Protein 7LDK (pdb70)

Structure (mmCIF, N/CA/C/O backbone):
data_7LDK
#
_entry.id   7LDK
#
_cell.length_a   157.646
_cell.length_b   157.646
_cell.length_c   47.291
_cell.angle_alpha   90.00
_cell.angle_beta   90.00
_cell.angle_gamma   120.00
#
_symmetry.space_group_name_H-M   'P 62'
#
loop_
_entity.id
_entity.type
_entity.pdbx_description
1 polymer 'Non-structural protein 2'
2 non-polymer 'D(-)-TARTARIC ACID'
3 non-polymer 'CHLORIDE ION'
4 water water
#
loop_
_atom_site.group_PDB
_atom_site.id
_atom_site.type_symbol
_atom_site.label_atom_id
_atom_site.label_alt_id
_atom_site.label_comp_id
_atom_site.label_asym_id
_atom_site.label_entity_id
_atom_site.label_seq_id
_atom_site.pdbx_PDB_ins_code
_atom_site.Cartn_x
_atom_site.Cartn_y
_atom_site.Cartn_z
_atom_site.occupancy
_atom_site.B_iso_or_equiv
_atom_site.auth_seq_id
_atom_site.auth_comp_id
_atom_site.auth_asym_id
_atom_site.auth_atom_id
_atom_site.pdbx_PDB_model_num
ATOM 1 N N . ARG A 1 20 ? 60.531 65.534 40.759 1.00 150.32 19 ARG B N 1
ATOM 2 C CA . ARG A 1 20 ? 61.156 64.258 40.273 1.00 147.05 19 ARG B CA 1
ATOM 3 C C . ARG A 1 20 ? 60.961 64.121 38.750 1.00 140.83 19 ARG B C 1
ATOM 4 O O . ARG A 1 20 ? 61.042 63.005 38.235 1.00 137.04 19 ARG B O 1
ATOM 12 N N . PRO A 1 21 ? 60.823 65.222 37.944 1.00 139.61 20 PRO B N 1
ATOM 13 C CA . PRO A 1 21 ? 60.217 65.141 36.607 1.00 132.60 20 PRO B CA 1
ATOM 14 C C . PRO A 1 21 ? 61.064 64.354 35.595 1.00 125.85 20 PRO B C 1
ATOM 15 O O . PRO A 1 21 ? 62.229 64.117 35.870 1.00 125.48 20 PRO B O 1
ATOM 19 N N . LEU A 1 22 ? 60.436 63.960 34.480 1.00 121.19 21 LEU B N 1
ATOM 20 C CA . LEU A 1 22 ? 61.048 63.245 33.319 1.00 114.00 21 LEU B CA 1
ATOM 21 C C . LEU A 1 22 ? 61.094 64.218 32.123 1.00 107.94 21 LEU B C 1
ATOM 22 O O . LEU A 1 22 ? 60.015 64.535 31.579 1.00 107.16 21 LEU B O 1
ATOM 27 N N . SER A 1 23 ? 62.284 64.701 31.737 1.00 103.51 22 SER B N 1
ATOM 28 C CA . SER A 1 23 ? 62.487 65.602 30.569 1.00 97.04 22 SER B CA 1
ATOM 29 C C . SER A 1 23 ? 62.528 64.777 29.270 1.00 89.81 22 SER B C 1
ATOM 30 O O . SER A 1 23 ? 62.811 63.541 29.286 1.00 86.83 22 SER B O 1
ATOM 33 N N . LEU A 1 24 ? 62.285 65.485 28.167 1.00 86.29 23 LEU B N 1
ATOM 34 C CA . LEU A 1 24 ? 62.189 64.981 26.768 1.00 80.93 23 LEU B CA 1
ATOM 35 C C . LEU A 1 24 ? 63.354 64.044 26.444 1.00 78.19 23 LEU B C 1
ATOM 36 O O . LEU A 1 24 ? 63.070 62.949 25.930 1.00 75.65 23 LEU B O 1
ATOM 41 N N . GLU A 1 25 ? 64.598 64.470 26.708 1.00 79.15 24 GLU B N 1
ATOM 42 C CA . GLU A 1 25 ? 65.824 63.747 26.275 1.00 77.26 24 GLU B CA 1
ATOM 43 C C . GLU A 1 25 ? 65.680 62.240 26.558 1.00 76.11 24 GLU B C 1
ATOM 44 O O . GLU A 1 25 ? 66.051 61.462 25.656 1.00 72.49 24 GLU B O 1
ATOM 50 N N . THR A 1 26 ? 65.173 61.838 27.731 1.00 78.12 25 THR B N 1
ATOM 51 C CA . THR A 1 26 ? 64.993 60.404 28.118 1.00 78.20 25 THR B CA 1
ATOM 52 C C . THR A 1 26 ? 63.931 59.749 27.225 1.00 74.34 25 THR B C 1
ATOM 53 O O . THR A 1 26 ? 64.223 58.709 26.616 1.00 70.98 25 THR B O 1
ATOM 57 N N . THR A 1 27 ? 62.738 60.353 27.167 1.00 74.59 26 THR B N 1
ATOM 58 C CA . THR A 1 27 ? 61.574 59.908 26.354 1.00 71.74 26 THR B CA 1
ATOM 59 C C . THR A 1 27 ? 61.991 59.684 24.902 1.00 65.04 26 THR B C 1
ATOM 60 O O . THR A 1 27 ? 61.622 58.633 24.340 1.00 63.77 26 THR B O 1
ATOM 64 N N . ILE A 1 28 ? 62.714 60.651 24.323 1.00 61.15 27 ILE B N 1
ATOM 65 C CA . ILE A 1 28 ? 63.104 60.647 22.882 1.00 56.08 27 ILE B CA 1
ATOM 66 C C . ILE A 1 28 ? 64.159 59.564 22.645 1.00 54.12 27 ILE B C 1
ATOM 67 O O . ILE A 1 28 ? 64.020 58.858 21.640 1.00 52.80 27 ILE B O 1
ATOM 72 N N . THR A 1 29 ? 65.186 59.464 23.497 1.00 54.32 28 THR B N 1
ATOM 73 C CA . THR A 1 29 ? 66.260 58.438 23.412 1.00 52.51 28 THR B CA 1
ATOM 74 C C . THR A 1 29 ? 65.629 57.049 23.487 1.00 51.98 28 THR B C 1
ATOM 75 O O . THR A 1 29 ? 66.062 56.161 22.734 1.00 49.46 28 THR B O 1
ATOM 79 N N . SER A 1 30 ? 64.650 56.889 24.371 1.00 54.58 29 SER B N 1
ATOM 80 C CA . SER A 1 30 ? 63.877 55.639 24.550 1.00 56.05 29 SER B CA 1
ATOM 81 C C . SER A 1 30 ? 63.147 55.278 23.252 1.00 53.11 29 SER B C 1
ATOM 82 O O . SER A 1 30 ? 63.171 54.096 22.864 1.00 51.85 29 SER B O 1
ATOM 85 N N . LEU A 1 31 ? 62.512 56.263 22.611 1.00 52.16 30 LEU B N 1
ATOM 86 C CA . LEU A 1 31 ? 61.832 56.084 21.300 1.00 50.32 30 LEU B CA 1
ATOM 87 C C . LEU A 1 31 ? 62.858 55.692 20.236 1.00 46.96 30 LEU B C 1
ATOM 88 O O . LEU A 1 31 ? 62.558 54.831 19.416 1.00 45.66 30 LEU B O 1
ATOM 93 N N . THR A 1 32 ? 64.017 56.350 20.224 1.00 46.24 31 THR B N 1
ATOM 94 C CA . THR A 1 32 ? 65.112 56.088 19.257 1.00 43.88 31 THR B CA 1
ATOM 95 C C . THR A 1 32 ? 65.521 54.613 19.356 1.00 44.87 31 THR B C 1
ATOM 96 O O . THR A 1 32 ? 65.719 53.982 18.326 1.00 42.42 31 THR B O 1
ATOM 100 N N . ARG A 1 33 ? 65.581 54.053 20.554 1.00 48.34 32 ARG B N 1
ATOM 101 C CA . ARG A 1 33 ? 65.990 52.641 20.738 1.00 50.05 32 ARG B CA 1
ATOM 102 C C . ARG A 1 33 ? 64.907 51.710 20.175 1.00 49.68 32 ARG B C 1
ATOM 103 O O . ARG A 1 33 ? 65.271 50.660 19.633 1.00 49.24 32 ARG B O 1
ATOM 111 N N . ASP A 1 34 ? 63.634 52.094 20.283 1.00 50.81 33 ASP B N 1
ATOM 112 C CA . ASP A 1 34 ? 62.466 51.357 19.725 1.00 52.64 33 ASP B CA 1
ATOM 113 C C . ASP A 1 34 ? 62.438 51.438 18.197 1.00 49.06 33 ASP B C 1
ATOM 114 O O . ASP A 1 34 ? 62.131 50.431 17.557 1.00 49.44 33 ASP B O 1
ATOM 119 N N . ILE A 1 35 ? 62.724 52.607 17.637 1.00 46.02 34 ILE B N 1
ATOM 120 C CA . ILE A 1 35 ? 62.647 52.857 16.171 1.00 43.90 34 ILE B CA 1
ATOM 121 C C . ILE A 1 35 ? 63.858 52.248 15.461 1.00 41.18 34 ILE B C 1
ATOM 122 O O . ILE A 1 35 ? 63.660 51.575 14.454 1.00 41.28 34 ILE B O 1
ATOM 127 N N . ILE A 1 36 ? 65.073 52.510 15.937 1.00 39.39 35 ILE B N 1
ATOM 128 C CA . ILE A 1 36 ? 66.302 52.101 15.207 1.00 37.11 35 ILE B CA 1
ATOM 129 C C . ILE A 1 36 ? 66.677 50.689 15.642 1.00 38.46 35 ILE B C 1
ATOM 130 O O . ILE A 1 36 ? 67.524 50.508 16.522 1.00 39.69 35 ILE B O 1
ATOM 135 N N . THR A 1 37 ? 66.056 49.725 14.979 1.00 39.49 36 THR B N 1
ATOM 136 C CA . THR A 1 37 ? 66.271 48.282 15.182 1.00 41.68 36 THR B CA 1
ATOM 137 C C . THR A 1 37 ? 67.247 47.796 14.115 1.00 40.34 36 THR B C 1
ATOM 138 O O . THR A 1 37 ? 67.575 48.560 13.208 1.00 37.11 36 THR B O 1
ATOM 142 N N . HIS A 1 38 ? 67.702 46.555 14.233 1.00 43.59 37 HIS B N 1
ATOM 143 C CA . HIS A 1 38 ? 68.395 45.830 13.151 1.00 44.22 37 HIS B CA 1
ATOM 144 C C . HIS A 1 38 ? 67.631 46.049 11.852 1.00 43.98 37 HIS B C 1
ATOM 145 O O . HIS A 1 38 ? 68.322 46.360 10.879 1.00 44.03 37 HIS B O 1
ATOM 152 N N . ARG A 1 39 ? 66.298 45.900 11.827 1.00 44.82 38 ARG B N 1
ATOM 153 C CA . ARG A 1 39 ? 65.518 45.927 10.562 1.00 44.65 38 ARG B CA 1
ATOM 154 C C . ARG A 1 39 ? 65.600 47.306 9.929 1.00 40.19 38 ARG B C 1
ATOM 155 O O . ARG A 1 39 ? 65.607 47.374 8.685 1.00 40.42 38 ARG B O 1
ATOM 163 N N . PHE A 1 40 ? 65.674 48.352 10.745 1.00 36.85 39 PHE B N 1
ATOM 164 C CA . PHE A 1 40 ? 65.871 49.745 10.270 1.00 33.59 39 PHE B CA 1
ATOM 165 C C . PHE A 1 40 ? 67.233 49.858 9.558 1.00 32.07 39 PHE B C 1
ATOM 166 O O . PHE A 1 40 ? 67.295 50.323 8.402 1.00 31.37 39 PHE B O 1
ATOM 174 N N . ILE A 1 41 ? 68.309 49.411 10.213 1.00 31.91 40 ILE B N 1
ATOM 175 C CA . ILE A 1 41 ? 69.693 49.453 9.654 1.00 30.76 40 ILE B CA 1
ATOM 176 C C . ILE A 1 41 ? 69.755 48.609 8.374 1.00 32.25 40 ILE B C 1
ATOM 177 O O . ILE A 1 41 ? 70.448 49.006 7.425 1.00 31.85 40 ILE B O 1
ATOM 182 N N . TYR A 1 42 ? 69.055 47.476 8.342 1.00 35.22 41 TYR B N 1
ATOM 183 C CA . TYR A 1 42 ? 68.984 46.568 7.172 1.00 38.04 41 TYR B CA 1
ATOM 184 C C . TYR A 1 42 ? 68.506 47.342 5.947 1.00 37.79 41 TYR B C 1
ATOM 185 O O . TYR A 1 42 ? 69.143 47.208 4.876 1.00 37.89 41 TYR B O 1
ATOM 194 N N . LEU A 1 43 ? 67.464 48.153 6.118 1.00 37.06 42 LEU B N 1
ATOM 195 C CA . LEU A 1 43 ? 66.873 48.934 5.008 1.00 37.83 42 LEU B CA 1
ATOM 196 C C . LEU A 1 43 ? 67.882 49.977 4.550 1.00 34.99 42 LEU B C 1
ATOM 197 O O . LEU A 1 43 ? 68.051 50.129 3.306 1.00 35.67 42 LEU B O 1
ATOM 202 N N . ILE A 1 44 ? 68.533 50.655 5.500 1.00 31.86 43 ILE B N 1
ATOM 203 C CA . ILE A 1 44 ? 69.479 51.756 5.183 1.00 29.91 43 ILE B CA 1
ATOM 204 C C . ILE A 1 44 ? 70.625 51.156 4.383 1.00 29.53 43 ILE B C 1
ATOM 205 O O . ILE A 1 44 ? 71.013 51.742 3.361 1.00 29.87 43 ILE B O 1
ATOM 210 N N . ASN A 1 45 ? 71.170 50.048 4.870 1.00 28.91 44 ASN B N 1
ATOM 211 C CA . ASN A 1 45 ? 72.357 49.417 4.250 1.00 29.10 44 ASN B CA 1
ATOM 212 C C . ASN A 1 45 ? 72.013 49.011 2.825 1.00 31.27 44 ASN B C 1
ATOM 213 O O . ASN A 1 45 ? 72.862 49.235 1.941 1.00 31.81 44 ASN B O 1
ATOM 218 N N . HIS A 1 46 ? 70.806 48.482 2.616 1.00 32.90 45 HIS B N 1
ATOM 219 C CA . HIS A 1 46 ? 70.312 48.117 1.268 1.00 35.90 45 HIS B CA 1
ATOM 220 C C . HIS A 1 46 ? 70.328 49.345 0.344 1.00 36.52 45 HIS B C 1
ATOM 221 O O . HIS A 1 46 ? 71.041 49.261 -0.676 1.00 37.46 45 HIS B O 1
ATOM 228 N N . GLU A 1 47 ? 69.632 50.441 0.710 1.00 36.34 46 GLU B N 1
ATOM 229 C CA . GLU A 1 47 ? 69.566 51.674 -0.120 1.00 38.27 46 GLU B CA 1
ATOM 230 C C . GLU A 1 47 ? 70.978 52.176 -0.410 1.00 36.48 46 GLU B C 1
ATOM 231 O O . GLU A 1 47 ? 71.206 52.667 -1.502 1.00 37.05 46 GLU B O 1
ATOM 237 N N . CYS A 1 48 ? 71.904 52.045 0.534 1.00 34.85 47 CYS B N 1
ATOM 238 C CA . CYS A 1 48 ? 73.305 52.519 0.388 1.00 34.54 47 CYS B CA 1
ATOM 239 C C . CYS A 1 48 ? 73.998 51.784 -0.752 1.00 35.85 47 CYS B C 1
ATOM 240 O O . CYS A 1 48 ? 74.697 52.442 -1.514 1.00 36.02 47 CYS B O 1
ATOM 243 N N . ILE A 1 49 ? 73.833 50.464 -0.847 1.00 36.85 48 ILE B N 1
ATOM 244 C CA . ILE A 1 49 ? 74.503 49.671 -1.920 1.00 39.52 48 ILE B CA 1
ATOM 245 C C . ILE A 1 49 ? 73.719 49.858 -3.211 1.00 43.24 48 ILE B C 1
ATOM 246 O O . ILE A 1 49 ? 74.329 50.156 -4.242 1.00 45.02 48 ILE B O 1
ATOM 251 N N . VAL A 1 50 ? 72.413 49.625 -3.144 1.00 44.75 49 VAL B N 1
ATOM 252 C CA . VAL A 1 50 ? 71.516 49.627 -4.326 1.00 49.53 49 VAL B CA 1
ATOM 253 C C . VAL A 1 50 ? 71.669 50.945 -5.082 1.00 51.68 49 VAL B C 1
ATOM 254 O O . VAL A 1 50 ? 71.705 50.891 -6.282 1.00 56.17 49 VAL B O 1
ATOM 258 N N . ARG A 1 51 ? 71.783 52.080 -4.397 1.00 51.29 50 ARG B N 1
ATOM 259 C CA . ARG A 1 51 ? 71.829 53.427 -5.023 1.00 54.19 50 ARG B CA 1
ATOM 260 C C . ARG A 1 51 ? 73.212 54.074 -4.846 1.00 50.05 50 ARG B C 1
ATOM 261 O O . ARG A 1 51 ? 73.357 55.223 -5.220 1.00 50.25 50 ARG B O 1
ATOM 269 N N . LYS A 1 52 ? 74.187 53.357 -4.293 1.00 46.36 51 LYS B N 1
ATOM 270 C CA . LYS A 1 52 ? 75.610 53.776 -4.155 1.00 44.36 51 LYS B CA 1
ATOM 271 C C . LYS A 1 52 ? 75.702 55.192 -3.591 1.00 41.33 51 LYS B C 1
ATOM 272 O O . LYS A 1 52 ? 76.319 56.040 -4.187 1.00 42.91 51 LYS B O 1
ATOM 278 N N . LEU A 1 53 ? 75.128 55.411 -2.430 1.00 37.37 52 LEU B N 1
ATOM 279 C CA . LEU A 1 53 ? 74.979 56.745 -1.834 1.00 36.14 52 LEU B CA 1
ATOM 280 C C . LEU A 1 53 ? 76.309 57.199 -1.247 1.00 36.26 52 LEU B C 1
ATOM 281 O O . LEU A 1 53 ? 77.042 56.370 -0.748 1.00 35.06 52 LEU B O 1
ATOM 286 N N . ASP A 1 54 ? 76.581 58.499 -1.275 1.00 38.99 53 ASP B N 1
ATOM 287 C CA . ASP A 1 54 ? 77.656 59.113 -0.457 1.00 40.01 53 ASP B CA 1
ATOM 288 C C . ASP A 1 54 ? 77.102 59.384 0.950 1.00 39.16 53 ASP B C 1
ATOM 289 O O . ASP A 1 54 ? 75.904 59.136 1.195 1.00 37.18 53 ASP B O 1
ATOM 294 N N . GLU A 1 55 ? 77.970 59.853 1.851 1.00 40.98 54 GLU B N 1
ATOM 295 C CA . GLU A 1 55 ? 77.668 60.140 3.271 1.00 40.62 54 GLU B CA 1
ATOM 296 C C . GLU A 1 55 ? 76.446 61.068 3.354 1.00 39.52 54 GLU B C 1
ATOM 297 O O . GLU A 1 55 ? 75.567 60.852 4.188 1.00 38.35 54 GLU B O 1
ATOM 303 N N . ARG A 1 56 ? 76.414 62.113 2.543 1.00 40.29 55 ARG B N 1
ATOM 304 C CA . ARG A 1 56 ? 75.391 63.173 2.677 1.00 40.32 55 ARG B CA 1
ATOM 305 C C . ARG A 1 56 ? 74.035 62.556 2.335 1.00 37.26 55 ARG B C 1
ATOM 306 O O . ARG A 1 56 ? 73.073 62.796 3.038 1.00 35.96 55 ARG B O 1
ATOM 314 N N . GLN A 1 57 ? 73.996 61.732 1.301 1.00 36.61 56 GLN B N 1
ATOM 315 C CA . GLN A 1 57 ? 72.760 61.071 0.814 1.00 35.83 56 GLN B CA 1
ATOM 316 C C . GLN A 1 57 ? 72.312 60.007 1.814 1.00 32.44 56 GLN B C 1
ATOM 317 O O . GLN A 1 57 ? 71.091 59.892 2.059 1.00 32.30 56 GLN B O 1
ATOM 323 N N . ALA A 1 58 ? 73.256 59.208 2.319 1.00 30.02 57 ALA B N 1
ATOM 324 C CA . ALA A 1 58 ? 72.950 58.126 3.270 1.00 27.32 57 ALA B CA 1
ATOM 325 C C . ALA A 1 58 ? 72.372 58.764 4.530 1.00 25.66 57 ALA B C 1
ATOM 326 O O . ALA A 1 58 ? 71.360 58.283 5.031 1.00 25.23 57 ALA B O 1
ATOM 328 N N . THR A 1 59 ? 72.989 59.825 5.023 1.00 25.57 58 THR B N 1
ATOM 329 C CA . THR A 1 59 ? 72.533 60.531 6.242 1.00 25.13 58 THR B CA 1
ATOM 330 C C . THR A 1 59 ? 71.097 61.013 6.017 1.00 25.79 58 THR B C 1
ATOM 331 O O . THR A 1 59 ? 70.239 60.819 6.909 1.00 25.04 58 THR B O 1
ATOM 335 N N . PHE A 1 60 ? 70.838 61.630 4.868 1.00 27.42 59 PHE B N 1
ATOM 336 C CA . PHE A 1 60 ? 69.498 62.154 4.537 1.00 28.63 59 PHE B CA 1
ATOM 337 C C . PHE A 1 60 ? 68.496 60.993 4.604 1.00 27.87 59 PHE B C 1
ATOM 338 O O . PHE A 1 60 ? 67.482 61.090 5.328 1.00 28.19 59 PHE B O 1
ATOM 346 N N . THR A 1 61 ? 68.785 59.913 3.879 1.00 27.28 60 THR B N 1
ATOM 347 C CA . THR A 1 61 ? 67.941 58.696 3.827 1.00 27.22 60 THR B CA 1
ATOM 348 C C . THR A 1 61 ? 67.721 58.172 5.244 1.00 25.87 60 THR B C 1
ATOM 349 O O . THR A 1 61 ? 66.599 57.798 5.575 1.00 26.42 60 THR B O 1
ATOM 353 N N . PHE A 1 62 ? 68.774 58.152 6.053 1.00 24.77 61 PHE B N 1
ATOM 354 C CA . PHE A 1 62 ? 68.715 57.719 7.465 1.00 23.77 61 PHE B CA 1
ATOM 355 C C . PHE A 1 62 ? 67.682 58.575 8.201 1.00 24.88 61 PHE B C 1
ATOM 356 O O . PHE A 1 62 ? 66.825 58.018 8.858 1.00 25.01 61 PHE B O 1
ATOM 364 N N . LEU A 1 63 ? 67.765 59.897 8.104 1.00 26.64 62 LEU B N 1
ATOM 365 C CA . LEU A 1 63 ? 66.888 60.784 8.899 1.00 28.93 62 LEU B CA 1
ATOM 366 C C . LEU A 1 63 ? 65.473 60.782 8.335 1.00 30.91 62 LEU B C 1
ATOM 367 O O . LEU A 1 63 ? 64.544 60.805 9.162 1.00 32.33 62 LEU B O 1
ATOM 372 N N . VAL A 1 64 ? 65.299 60.744 7.013 1.00 31.71 63 VAL B N 1
ATOM 373 C CA . VAL A 1 64 ? 63.941 60.641 6.424 1.00 34.15 63 VAL B CA 1
ATOM 374 C C . VAL A 1 64 ? 63.233 59.443 7.074 1.00 33.71 63 VAL B C 1
ATOM 375 O O . VAL A 1 64 ? 62.109 59.604 7.549 1.00 35.42 63 VAL B O 1
ATOM 379 N N . ASN A 1 65 ? 63.872 58.282 7.122 1.00 32.44 64 ASN B N 1
ATOM 380 C CA . ASN A 1 65 ? 63.246 57.032 7.623 1.00 33.03 64 ASN B CA 1
ATOM 381 C C . ASN A 1 65 ? 63.033 57.152 9.134 1.00 32.25 64 ASN B C 1
ATOM 382 O O . ASN A 1 65 ? 61.980 56.720 9.600 1.00 34.65 64 ASN B O 1
ATOM 387 N N . TYR A 1 66 ? 63.963 57.742 9.878 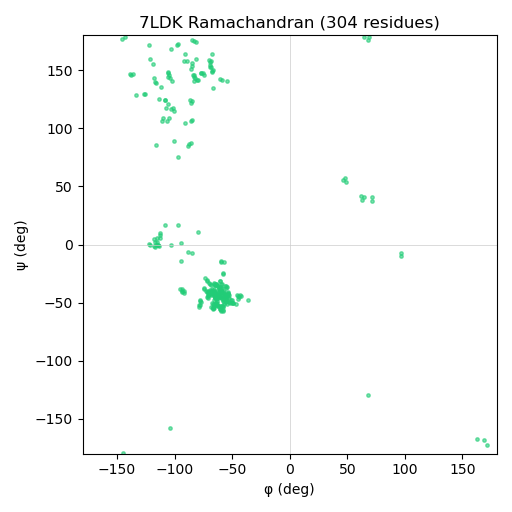1.00 29.85 65 TYR B N 1
ATOM 388 C CA . TYR A 1 66 ? 63.781 57.980 11.327 1.00 29.75 65 TYR B CA 1
ATOM 389 C C . TYR A 1 66 ? 62.555 58.853 11.556 1.00 31.90 65 TYR B C 1
ATOM 390 O O . TYR A 1 66 ? 61.665 58.433 12.282 1.00 33.16 65 TYR B O 1
ATOM 399 N N . GLU A 1 67 ? 62.525 60.039 10.953 1.00 32.75 66 GLU B N 1
ATOM 400 C CA . GLU A 1 67 ? 61.424 61.015 11.131 1.00 35.23 66 GLU B CA 1
ATOM 401 C C . GLU A 1 67 ? 60.069 60.371 10.823 1.00 36.97 66 GLU B C 1
ATOM 402 O O . GLU A 1 67 ? 59.141 60.641 11.578 1.00 38.45 66 GLU B O 1
ATOM 408 N N . MET A 1 68 ? 59.961 59.563 9.767 1.00 37.49 67 MET B N 1
ATOM 409 C CA . MET A 1 68 ? 58.685 58.898 9.402 1.00 40.98 67 MET B CA 1
ATOM 410 C C . MET A 1 68 ? 58.290 57.931 10.527 1.00 41.70 67 MET B C 1
ATOM 411 O O . MET A 1 68 ? 57.137 57.967 10.963 1.00 44.43 67 MET B O 1
ATOM 416 N N . LYS A 1 69 ? 59.201 57.067 10.962 1.00 39.40 68 LYS B N 1
ATOM 417 C CA . LYS A 1 69 ? 58.877 56.043 11.976 1.00 40.63 68 LYS B CA 1
ATOM 418 C C . LYS A 1 69 ? 58.506 56.747 13.279 1.00 40.57 68 LYS B C 1
ATOM 419 O O . LYS A 1 69 ? 57.615 56.240 13.982 1.00 43.06 68 LYS B O 1
ATOM 425 N N . LEU A 1 70 ? 59.129 57.887 13.568 1.00 38.05 69 LEU B N 1
ATOM 426 C CA . LEU A 1 70 ? 58.835 58.682 14.779 1.00 39.11 69 LEU B CA 1
ATOM 427 C C . LEU A 1 70 ? 57.406 59.222 14.676 1.00 42.15 69 LEU B C 1
ATOM 428 O O . LEU A 1 70 ? 56.588 59.004 15.610 1.00 44.91 69 LEU B O 1
ATOM 433 N N . LEU A 1 71 ? 57.127 59.922 13.583 1.00 41.79 70 LEU B N 1
ATOM 434 C CA . LEU A 1 71 ? 55.813 60.536 13.326 1.00 44.68 70 LEU B CA 1
ATOM 435 C C . LEU A 1 71 ? 54.733 59.456 13.423 1.00 47.63 70 LEU B C 1
ATOM 436 O O . LEU A 1 71 ? 53.753 59.677 14.149 1.00 50.77 70 LEU B O 1
ATOM 441 N N . HIS A 1 72 ? 54.917 58.316 12.758 1.00 47.48 71 HIS B N 1
ATOM 442 C CA . HIS A 1 72 ? 53.953 57.183 12.790 1.00 50.88 71 HIS B CA 1
ATOM 443 C C . HIS A 1 72 ? 53.738 56.722 14.232 1.00 52.32 71 HIS B C 1
ATOM 444 O O . HIS A 1 72 ? 52.708 56.157 14.494 1.00 56.11 71 HIS B O 1
ATOM 451 N N . LYS A 1 73 ? 54.682 56.942 15.139 1.00 50.60 72 LYS B N 1
ATOM 452 C CA . LYS A 1 73 ? 54.631 56.336 16.491 1.00 52.56 72 LYS B CA 1
ATOM 453 C C . LYS A 1 73 ? 53.958 57.285 17.490 1.00 54.33 72 LYS B C 1
ATOM 454 O O . LYS A 1 73 ? 53.208 56.779 18.345 1.00 57.89 72 LYS B O 1
ATOM 460 N N . VAL A 1 74 ? 54.242 58.588 17.428 1.00 52.21 73 VAL B N 1
ATOM 461 C CA . VAL A 1 74 ? 53.804 59.568 18.467 1.00 54.25 73 VAL B CA 1
ATOM 462 C C . VAL A 1 74 ? 52.782 60.564 17.904 1.00 55.62 73 VAL B C 1
ATOM 463 O O . VAL A 1 74 ? 52.338 61.444 18.685 1.00 58.02 73 VAL B O 1
ATOM 467 N N . GLY A 1 75 ? 52.451 60.462 16.612 1.00 54.30 74 GLY B N 1
ATOM 468 C CA . GLY A 1 75 ? 51.521 61.376 15.943 1.00 55.98 74 GLY B CA 1
ATOM 469 C C . GLY A 1 75 ? 52.038 62.800 15.881 1.00 54.57 74 GLY B C 1
ATOM 470 O O . GLY A 1 75 ? 53.102 63.068 16.411 1.00 52.57 74 GLY B O 1
ATOM 471 N N . SER A 1 76 ? 51.256 63.687 15.268 1.00 56.36 75 SER B N 1
ATOM 472 C CA . SER A 1 76 ? 51.647 65.036 14.806 1.00 55.54 75 SER B CA 1
ATOM 473 C C . SER A 1 76 ? 52.119 65.909 15.973 1.00 55.79 75 SER B C 1
ATOM 474 O O . SER A 1 76 ? 53.190 66.485 15.857 1.00 53.60 75 SER B O 1
ATOM 477 N N . THR A 1 77 ? 51.353 66.060 17.047 1.00 59.20 76 THR B N 1
ATOM 478 C CA . THR A 1 77 ? 51.597 67.161 18.019 1.00 60.86 76 THR B CA 1
ATOM 479 C C . THR A 1 77 ? 52.918 66.876 18.727 1.00 58.72 76 THR B C 1
ATOM 480 O O . THR A 1 77 ? 53.709 67.811 18.854 1.00 58.29 76 THR B O 1
ATOM 484 N N . LYS A 1 78 ? 53.174 65.633 19.127 1.00 58.02 77 LYS B N 1
ATOM 485 C CA . LYS A 1 78 ? 54.455 65.272 19.790 1.00 56.36 77 LYS B CA 1
ATOM 486 C C . LYS A 1 78 ? 55.608 65.341 18.780 1.00 52.59 77 LYS B C 1
ATOM 487 O O . LYS A 1 78 ? 56.668 65.821 19.153 1.00 51.58 77 LYS B O 1
ATOM 493 N N . TYR A 1 79 ? 55.413 64.873 17.551 1.00 51.07 78 TYR B N 1
ATOM 494 C CA . TYR A 1 79 ? 56.436 64.966 16.492 1.00 48.02 78 TYR B CA 1
ATOM 495 C C . TYR A 1 79 ? 56.953 66.405 16.426 1.00 48.69 78 TYR B C 1
ATOM 496 O O . TYR A 1 79 ? 58.169 66.632 16.444 1.00 47.58 78 TYR B O 1
ATOM 505 N N . LYS A 1 80 ? 56.054 67.369 16.358 1.00 51.88 79 LYS B N 1
ATOM 506 C CA . LYS A 1 80 ? 56.426 68.797 16.234 1.00 53.49 79 LYS B CA 1
ATOM 507 C C . LYS A 1 80 ? 57.177 69.248 17.501 1.00 54.52 79 LYS B C 1
ATOM 508 O O . LYS A 1 80 ? 58.069 70.085 17.372 1.00 54.08 79 LYS B O 1
ATOM 514 N N . LYS A 1 81 ? 56.820 68.736 18.685 1.00 56.43 80 LYS B N 1
ATOM 515 C CA . LYS A 1 81 ? 57.499 69.082 19.968 1.00 58.15 80 LYS B CA 1
ATOM 516 C C . LYS A 1 81 ? 58.937 68.587 19.876 1.00 54.80 80 LYS B C 1
ATOM 517 O O . LYS A 1 81 ? 59.848 69.362 20.170 1.00 55.29 80 LYS B O 1
ATOM 523 N N . TYR A 1 82 ? 59.103 67.305 19.533 1.00 51.81 81 TYR B N 1
ATOM 524 C CA . TYR A 1 82 ? 60.391 66.581 19.528 1.00 48.64 81 TYR B CA 1
ATOM 525 C C . TYR A 1 82 ? 61.306 67.201 18.461 1.00 46.48 81 TYR B C 1
ATOM 526 O O . TYR A 1 82 ? 62.483 67.369 18.744 1.00 45.84 81 TYR B O 1
ATOM 535 N N . THR A 1 83 ? 60.803 67.548 17.277 1.00 45.92 82 THR B N 1
ATOM 536 C CA . THR A 1 83 ? 61.642 68.156 16.212 1.00 44.81 82 THR B CA 1
ATOM 537 C C . THR A 1 83 ? 62.120 69.545 16.662 1.00 47.77 82 THR B C 1
ATOM 538 O O . THR A 1 83 ? 63.276 69.862 16.414 1.00 47.59 82 THR B O 1
ATOM 542 N N . GLU A 1 84 ? 61.289 70.354 17.299 1.00 51.93 83 GLU B N 1
ATOM 543 C CA . GLU A 1 84 ? 61.700 71.713 17.760 1.00 55.89 83 GLU B CA 1
ATOM 544 C C . GLU A 1 84 ? 62.668 71.539 18.949 1.00 56.92 83 GLU B C 1
ATOM 545 O O . GLU A 1 84 ? 63.595 72.357 19.091 1.00 58.51 83 GLU B O 1
ATOM 551 N N . TYR A 1 85 ? 62.509 70.481 19.746 1.00 56.76 84 TYR B N 1
ATOM 552 C CA . TYR A 1 85 ? 63.436 70.138 20.852 1.00 58.31 84 TYR B CA 1
ATOM 553 C C . TYR A 1 85 ? 64.810 69.742 20.289 1.00 55.89 84 TYR B C 1
ATOM 554 O O . TYR A 1 85 ? 65.822 70.148 20.865 1.00 57.80 84 TYR B O 1
ATOM 563 N N . ASN A 1 86 ? 64.849 68.971 19.203 1.00 52.28 85 ASN B N 1
ATOM 564 C CA . ASN A 1 86 ? 66.101 68.529 18.545 1.00 49.76 85 ASN B CA 1
ATOM 565 C C . ASN A 1 86 ? 66.845 69.721 17.943 1.00 51.11 85 ASN B C 1
ATOM 566 O O . ASN A 1 86 ? 68.086 69.729 18.013 1.00 52.10 85 ASN B O 1
ATOM 571 N N . THR A 1 87 ? 66.138 70.688 17.367 1.00 52.84 86 THR B N 1
ATOM 572 C CA . THR A 1 87 ? 66.764 71.866 16.722 1.00 54.55 86 THR B CA 1
ATOM 573 C C . THR A 1 87 ? 67.592 72.583 17.781 1.00 58.18 86 THR B C 1
ATOM 574 O O . THR A 1 87 ? 68.656 73.125 17.418 1.00 59.66 86 THR B O 1
ATOM 578 N N . LYS A 1 88 ? 67.121 72.557 19.031 1.00 60.30 87 LYS B N 1
ATOM 579 C CA . LYS A 1 88 ? 67.666 73.375 20.139 1.00 64.82 87 LYS B CA 1
ATOM 580 C C . LYS A 1 88 ? 68.721 72.577 20.913 1.00 64.07 87 LYS B C 1
ATOM 581 O O . LYS A 1 88 ? 69.720 73.180 21.280 1.00 66.37 87 LYS B O 1
ATOM 587 N N . TYR A 1 89 ? 68.527 71.275 21.125 1.00 61.12 88 TYR B N 1
ATOM 588 C CA . TYR A 1 89 ? 69.374 70.433 22.014 1.00 61.22 88 TYR B CA 1
ATOM 589 C C . TYR A 1 89 ? 69.997 69.232 21.283 1.00 57.49 88 TYR B C 1
ATOM 590 O O . TYR A 1 89 ? 70.723 68.489 21.924 1.00 57.78 88 TYR B O 1
ATOM 599 N N . GLY A 1 90 ? 69.760 69.034 19.992 1.00 55.31 89 GLY B N 1
ATOM 600 C CA . GLY A 1 90 ? 70.464 68.026 19.173 1.00 53.41 89 GLY B CA 1
ATOM 601 C C . GLY A 1 90 ? 70.242 66.591 19.644 1.00 53.82 89 GLY B C 1
ATOM 602 O O . GLY A 1 90 ? 71.204 65.756 19.600 1.00 56.29 89 GLY B O 1
ATOM 603 N N . THR A 1 91 ? 69.008 66.264 20.006 1.00 54.13 90 THR B N 1
ATOM 604 C CA . THR A 1 91 ? 68.575 64.987 20.640 1.00 54.55 90 THR B CA 1
ATOM 605 C C . THR A 1 91 ? 68.215 63.901 19.595 1.00 51.93 90 THR B C 1
ATOM 606 O O . THR A 1 91 ? 67.887 62.749 20.002 1.00 50.26 90 THR B O 1
ATOM 610 N N . PHE A 1 92 ? 68.196 64.238 18.296 1.00 51.28 91 PHE B N 1
ATOM 611 C CA . PHE A 1 92 ? 67.926 63.236 17.229 1.00 49.06 91 PHE B CA 1
ATOM 612 C C . PHE A 1 92 ? 69.206 62.445 16.947 1.00 46.77 91 PHE B C 1
ATOM 613 O O . PHE A 1 92 ? 70.313 62.990 16.959 1.00 48.18 91 PHE B O 1
ATOM 621 N N . PRO A 1 93 ? 69.079 61.126 16.697 1.00 43.58 92 PRO B N 1
ATOM 622 C CA . PRO A 1 93 ? 70.224 60.265 16.442 1.00 41.70 92 PRO B CA 1
ATOM 623 C C . PRO A 1 93 ? 70.927 60.617 15.131 1.00 39.78 92 PRO B C 1
ATOM 624 O O . PRO A 1 93 ? 70.285 61.115 14.228 1.00 40.44 92 PRO B O 1
ATOM 628 N N . MET A 1 94 ? 72.230 60.364 15.100 1.00 39.36 93 MET B N 1
ATOM 629 C CA . MET A 1 94 ? 73.111 60.473 13.911 1.00 38.23 93 MET B CA 1
ATOM 630 C C . MET A 1 94 ? 73.657 59.086 13.593 1.00 33.45 93 MET B C 1
ATOM 631 O O . MET A 1 94 ? 74.048 58.333 14.483 1.00 33.01 93 MET B O 1
ATOM 636 N N . PRO A 1 95 ? 73.746 58.718 12.302 1.00 29.18 94 PRO B N 1
ATOM 637 C CA . PRO A 1 95 ? 74.292 57.427 11.918 1.00 27.18 94 PRO B CA 1
ATOM 638 C C . PRO A 1 95 ? 75.825 57.445 11.866 1.00 26.18 94 PRO B C 1
ATOM 639 O O . PRO A 1 95 ? 76.386 58.425 11.528 1.00 26.60 94 PRO B O 1
ATOM 643 N N . ILE A 1 96 ? 76.451 56.341 12.224 1.00 25.63 95 ILE B N 1
ATOM 644 C CA . ILE A 1 96 ? 77.903 56.078 12.021 1.00 25.95 95 ILE B CA 1
ATOM 645 C C . ILE A 1 96 ? 78.031 55.180 10.794 1.00 24.86 95 ILE B C 1
ATOM 646 O O . ILE A 1 96 ? 77.538 54.053 10.891 1.00 24.39 95 ILE B O 1
ATOM 651 N N . PHE A 1 97 ? 78.645 55.672 9.715 1.00 24.42 96 PHE B N 1
ATOM 652 C CA . PHE A 1 97 ? 78.865 54.933 8.454 1.00 23.99 96 PHE B CA 1
ATOM 653 C C . PHE A 1 97 ? 80.319 54.508 8.351 1.00 25.66 96 PHE B C 1
ATOM 654 O O . PHE A 1 97 ? 81.183 55.285 8.767 1.00 27.63 96 PHE B O 1
ATOM 662 N N . ILE A 1 98 ? 80.593 53.353 7.767 1.00 26.24 97 ILE B N 1
ATOM 663 C CA . ILE A 1 98 ? 81.973 53.037 7.305 1.00 28.47 97 ILE B CA 1
ATOM 664 C C . ILE A 1 98 ? 81.928 52.836 5.809 1.00 29.37 97 ILE B C 1
ATOM 665 O O . ILE A 1 98 ? 80.876 52.559 5.325 1.00 28.46 97 ILE B O 1
ATOM 670 N N . ASN A 1 99 ? 83.055 53.041 5.137 1.00 32.57 98 ASN B N 1
ATOM 671 C CA . ASN A 1 99 ? 83.194 52.969 3.657 1.00 34.69 98 ASN B CA 1
ATOM 672 C C . ASN A 1 99 ? 83.899 51.659 3.296 1.00 35.35 98 ASN B C 1
ATOM 673 O O . ASN A 1 99 ? 85.104 51.560 3.581 1.00 36.09 98 ASN B O 1
ATOM 678 N N . HIS A 1 100 ? 83.155 50.718 2.708 1.00 34.90 99 HIS B N 1
ATOM 679 C CA . HIS A 1 100 ? 83.717 49.512 2.076 1.00 37.23 99 HIS B CA 1
ATOM 680 C C . HIS A 1 100 ? 83.850 49.758 0.578 1.00 40.49 99 HIS B C 1
ATOM 681 O O . HIS A 1 100 ? 83.039 49.221 -0.139 1.00 42.53 99 HIS B O 1
ATOM 688 N N . ASP A 1 101 ? 84.831 50.537 0.136 1.00 43.36 100 ASP B N 1
ATOM 689 C CA . ASP A 1 101 ? 85.223 50.641 -1.292 1.00 47.68 100 ASP B CA 1
ATOM 690 C C . ASP A 1 101 ? 84.137 51.401 -2.064 1.00 48.25 100 ASP B C 1
ATOM 691 O O . ASP A 1 101 ? 83.802 51.006 -3.182 1.00 51.55 100 ASP B O 1
ATOM 696 N N . GLY A 1 102 ? 83.583 52.459 -1.486 1.00 46.88 101 GLY B N 1
ATOM 697 C CA . GLY A 1 102 ? 82.596 53.325 -2.165 1.00 47.36 101 GLY B CA 1
ATOM 698 C C . GLY A 1 102 ? 81.168 52.947 -1.818 1.00 44.78 101 GLY B C 1
ATOM 699 O O . GLY A 1 102 ? 80.242 53.713 -2.207 1.00 45.23 101 GLY B O 1
ATOM 700 N N . PHE A 1 103 ? 80.993 51.832 -1.103 1.00 42.35 102 PHE B N 1
ATOM 701 C CA . PHE A 1 103 ? 79.692 51.355 -0.573 1.00 40.12 102 PHE B CA 1
ATOM 702 C C . PHE A 1 103 ? 79.647 51.553 0.939 1.00 36.50 102 PHE B C 1
ATOM 703 O O . PHE A 1 103 ? 80.526 51.010 1.624 1.00 37.59 102 PHE B O 1
ATOM 711 N N . LEU A 1 104 ? 78.721 52.382 1.415 1.00 32.92 103 LEU B N 1
ATOM 712 C CA . LEU A 1 104 ? 78.621 52.721 2.850 1.00 29.61 103 LEU B CA 1
ATOM 713 C C . LEU A 1 104 ? 77.825 51.645 3.572 1.00 28.45 103 LEU B C 1
ATOM 714 O O . LEU A 1 104 ? 76.935 51.023 2.985 1.00 29.65 103 LEU B O 1
ATOM 719 N N . GLU A 1 105 ? 78.203 51.397 4.812 1.00 27.67 104 GLU B N 1
ATOM 720 C CA . GLU A 1 105 ? 77.482 50.522 5.760 1.00 27.42 104 GLU B CA 1
ATOM 721 C C . GLU A 1 105 ? 77.236 51.337 7.031 1.00 26.35 104 GLU B C 1
ATOM 722 O O . GLU A 1 105 ? 78.190 51.937 7.514 1.00 26.66 104 GLU B O 1
ATOM 728 N N . CYS A 1 106 ? 76.004 51.375 7.531 1.00 25.75 105 CYS B N 1
ATOM 729 C CA . CYS A 1 106 ? 75.673 51.966 8.839 1.00 25.22 105 CYS B CA 1
ATOM 730 C C . CYS A 1 106 ? 75.898 50.896 9.895 1.00 25.79 105 CYS B C 1
ATOM 731 O O . CYS A 1 106 ? 75.299 49.830 9.776 1.00 27.03 105 CYS B O 1
ATOM 734 N N . ILE A 1 107 ? 76.766 51.173 10.870 1.00 25.85 106 ILE B N 1
ATOM 735 C CA . ILE A 1 107 ? 77.242 50.195 11.883 1.00 27.34 106 ILE B CA 1
ATOM 736 C C . ILE A 1 107 ? 76.789 50.610 13.271 1.00 28.44 106 ILE B C 1
ATOM 737 O O . ILE A 1 107 ? 77.139 49.902 14.214 1.00 30.46 106 ILE B O 1
ATOM 742 N N . GLY A 1 108 ? 76.042 51.702 13.365 1.00 28.24 107 GLY B N 1
ATOM 743 C CA . GLY A 1 108 ? 75.409 52.126 14.622 1.00 29.96 107 GLY B CA 1
ATOM 744 C C . GLY A 1 108 ? 74.975 53.584 14.565 1.00 29.98 107 GLY B C 1
ATOM 745 O O . GLY A 1 108 ? 74.966 54.190 13.457 1.00 27.80 107 GLY B O 1
ATOM 746 N N . ILE A 1 109 ? 74.632 54.121 15.740 1.00 32.26 108 ILE B N 1
ATOM 747 C CA . ILE A 1 109 ? 74.091 55.496 15.914 1.00 32.88 108 ILE B CA 1
ATOM 748 C C . ILE A 1 109 ? 74.725 56.142 17.141 1.00 34.44 108 ILE B C 1
ATOM 749 O O . ILE A 1 109 ? 75.016 55.401 18.080 1.00 35.34 108 ILE B O 1
ATOM 754 N N . LYS A 1 110 ? 74.924 57.456 17.096 1.00 35.91 109 LYS B N 1
ATOM 755 C CA . LYS A 1 110 ? 74.964 58.341 18.284 1.00 40.02 109 LYS B CA 1
ATOM 756 C C . LYS A 1 110 ? 73.526 58.727 18.617 1.00 43.43 109 LYS B C 1
ATOM 757 O O . LYS A 1 110 ? 72.935 59.514 17.888 1.00 44.73 109 LYS B O 1
ATOM 763 N N . PRO A 1 111 ? 72.901 58.202 19.693 1.00 48.21 110 PRO B N 1
ATOM 764 C CA . PRO A 1 111 ? 71.482 58.472 19.965 1.00 49.82 110 PRO B CA 1
ATOM 765 C C . PRO A 1 111 ? 71.145 59.961 20.158 1.00 51.61 110 PRO B C 1
ATOM 766 O O . PRO A 1 111 ? 70.061 60.350 19.746 1.00 52.28 110 PRO B O 1
ATOM 770 N N . THR A 1 112 ? 72.067 60.732 20.750 1.00 54.35 111 THR B N 1
ATOM 771 C CA . THR A 1 112 ? 72.001 62.214 20.927 1.00 57.62 111 THR B CA 1
ATOM 772 C C . THR A 1 112 ? 73.407 62.805 20.812 1.00 59.50 111 THR B C 1
ATOM 773 O O . THR A 1 112 ? 74.333 62.039 20.601 1.00 57.53 111 THR B O 1
ATOM 777 N N . LYS A 1 113 ? 73.532 64.125 20.964 1.00 64.39 112 LYS B N 1
ATOM 778 C CA . LYS A 1 113 ? 74.811 64.886 20.987 1.00 68.71 112 LYS B CA 1
ATOM 779 C C . LYS A 1 113 ? 75.738 64.344 22.084 1.00 70.41 112 LYS B C 1
ATOM 780 O O . LYS A 1 113 ? 76.932 64.199 21.824 1.00 68.86 112 LYS B O 1
ATOM 786 N N . HIS A 1 114 ? 75.174 64.072 23.255 1.00 73.84 113 HIS B N 1
ATOM 787 C CA . HIS A 1 114 ? 75.850 63.875 24.557 1.00 79.53 113 HIS B CA 1
ATOM 788 C C . HIS A 1 114 ? 76.134 62.397 24.835 1.00 75.23 113 HIS B C 1
ATOM 789 O O . HIS A 1 114 ? 76.875 62.128 25.787 1.00 78.79 113 HIS B O 1
ATOM 796 N N . THR A 1 115 ? 75.516 61.477 24.087 1.00 68.39 114 THR B N 1
ATOM 797 C CA . THR A 1 115 ? 75.483 60.031 24.446 1.00 65.48 114 THR B CA 1
ATOM 798 C C . THR A 1 115 ? 76.473 59.274 23.563 1.00 59.28 114 THR B C 1
ATOM 799 O O . THR A 1 115 ? 76.632 59.600 22.388 1.00 55.94 114 THR B O 1
ATOM 803 N N . PRO A 1 116 ? 77.166 58.247 24.101 1.00 56.53 115 PRO B N 1
ATOM 804 C CA . PRO A 1 116 ? 78.110 57.475 23.305 1.00 52.24 115 PRO B CA 1
ATOM 805 C C . PRO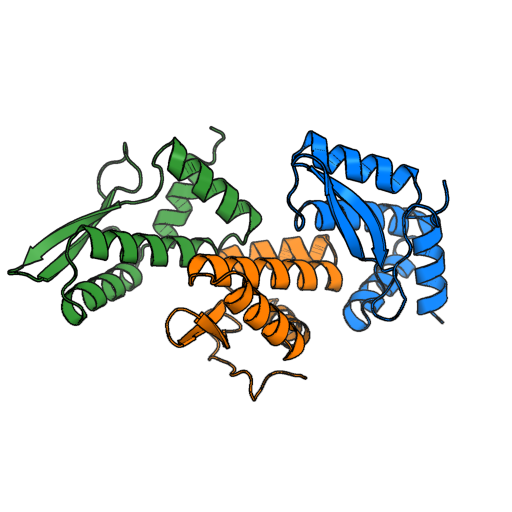 A 1 116 ? 77.406 56.606 22.251 1.00 46.25 115 PRO B C 1
ATOM 806 O O . PRO A 1 116 ? 76.260 56.287 22.404 1.00 45.78 115 PRO B O 1
ATOM 810 N N . ILE A 1 117 ? 78.150 56.228 21.225 1.00 41.92 116 ILE B N 1
ATOM 811 C CA . ILE A 1 117 ? 77.687 55.405 20.085 1.00 37.58 116 ILE B CA 1
ATOM 812 C C . ILE A 1 117 ? 77.165 54.058 20.583 1.00 37.41 116 ILE B C 1
ATOM 813 O O . ILE A 1 117 ? 77.784 53.488 21.481 1.00 39.85 116 ILE B O 1
ATOM 818 N N . ILE A 1 118 ? 76.089 53.570 19.963 1.00 34.72 117 ILE B N 1
ATOM 819 C CA . ILE A 1 118 ? 75.598 52.165 20.038 1.00 35.21 117 ILE B CA 1
ATOM 820 C C . ILE A 1 118 ? 75.874 51.480 18.696 1.00 32.45 117 ILE B C 1
ATOM 821 O O . ILE A 1 118 ? 75.371 51.976 17.667 1.00 29.80 117 ILE B O 1
ATOM 826 N N . TYR A 1 119 ? 76.584 50.355 18.721 1.00 33.28 118 TYR B N 1
ATOM 827 C CA . TYR A 1 119 ? 76.888 49.564 17.506 1.00 32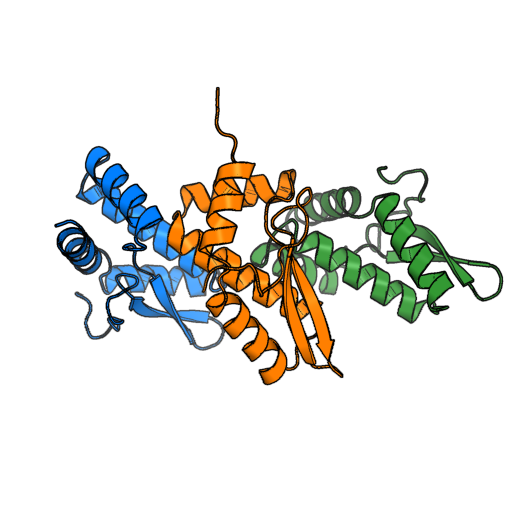.02 118 TYR B CA 1
ATOM 828 C C . TYR A 1 119 ? 75.726 48.611 17.221 1.00 33.29 118 TYR B C 1
ATOM 829 O O . TYR A 1 119 ? 75.016 48.258 18.135 1.00 35.13 118 TYR B O 1
ATOM 838 N N . LYS A 1 120 ? 75.538 48.289 15.936 1.00 33.39 119 LYS B N 1
ATOM 839 C CA . LYS A 1 120 ? 74.584 47.313 15.354 1.00 34.86 119 LYS B CA 1
ATOM 840 C C . LYS A 1 120 ? 74.430 46.101 16.278 1.00 37.74 119 LYS B C 1
ATOM 841 O O . LYS A 1 120 ? 73.274 45.726 16.534 1.00 38.85 119 LYS B O 1
ATOM 847 N N . TYR A 1 121 ? 75.538 45.517 16.765 1.00 39.14 120 TYR B N 1
ATOM 848 C CA . TYR A 1 121 ? 75.492 44.271 17.577 1.00 42.54 120 TYR B CA 1
ATOM 849 C C . TYR A 1 121 ? 74.659 44.479 18.852 1.00 45.51 120 TYR B C 1
ATOM 850 O O . TYR A 1 121 ? 74.302 43.469 19.463 1.00 48.63 120 TYR B O 1
ATOM 859 N N . ASP A 1 122 ? 74.340 45.721 19.231 1.00 45.31 121 ASP B N 1
ATOM 860 C CA . ASP A 1 122 ? 73.719 46.075 20.534 1.00 49.07 121 ASP B CA 1
ATOM 861 C C . ASP A 1 122 ? 72.340 46.708 20.313 1.00 48.36 121 ASP B C 1
ATOM 862 O O . ASP A 1 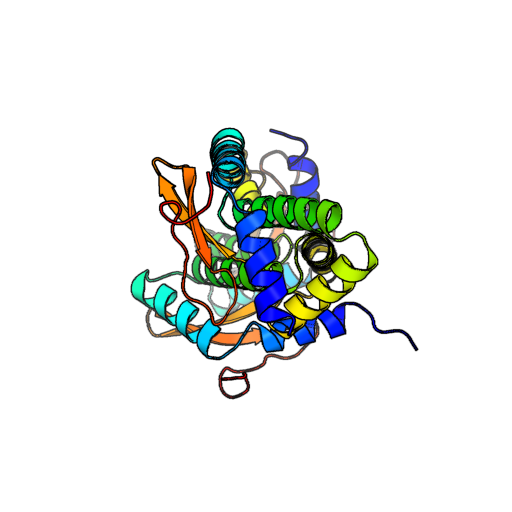122 ? 71.732 47.137 21.314 1.00 49.68 121 ASP B O 1
ATOM 867 N N . LEU A 1 123 ? 71.858 46.756 19.067 1.00 46.93 122 LEU B N 1
ATOM 868 C CA . LEU A 1 123 ? 70.509 47.274 18.728 1.00 47.53 122 LEU B CA 1
ATOM 869 C C . LEU A 1 123 ? 69.504 46.125 18.800 1.00 52.38 122 LEU B C 1
ATOM 870 O O . LEU A 1 123 ? 69.926 44.958 18.659 1.00 53.81 122 LEU B O 1
ATOM 875 N N . ASN A 1 124 ? 68.221 46.450 18.978 1.00 5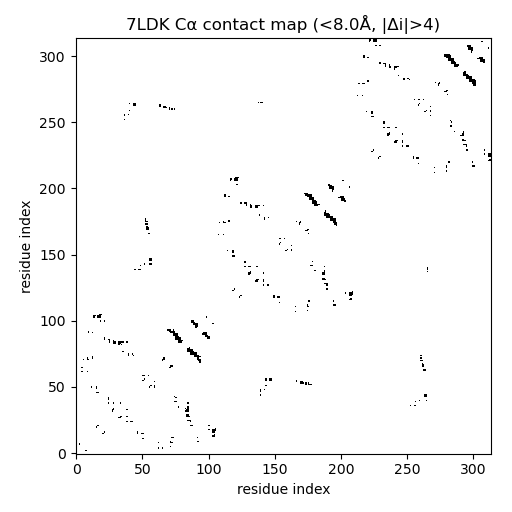6.03 123 ASN B N 1
ATOM 876 C CA . ASN A 1 124 ? 67.148 45.426 19.081 1.00 60.68 123 ASN B CA 1
ATOM 877 C C . ASN A 1 124 ? 67.015 44.739 17.732 1.00 62.39 123 ASN B C 1
ATOM 878 O O . ASN A 1 124 ? 67.318 45.358 16.709 1.00 57.66 123 ASN B O 1
ATOM 883 N N . PRO A 1 125 ? 66.619 43.442 17.686 1.00 68.61 124 PRO B N 1
ATOM 884 C CA . PRO A 1 125 ? 66.343 42.787 16.405 1.00 70.65 124 PRO B CA 1
ATOM 885 C C . PRO A 1 125 ? 65.242 43.545 15.620 1.00 72.65 124 PRO B C 1
ATOM 886 O O . PRO A 1 125 ? 65.189 43.607 14.371 1.00 71.47 124 PRO B O 1
ATOM 891 N N . SER B 1 23 ? 38.046 44.499 22.353 1.00 116.52 22 SER A N 1
ATOM 892 C CA . SER B 1 23 ? 39.515 44.731 22.442 1.00 114.40 22 SER A CA 1
ATOM 893 C C . SER B 1 23 ? 39.933 45.800 21.419 1.00 108.92 22 SER A C 1
ATOM 894 O O . SER B 1 23 ? 39.467 45.696 20.286 1.00 107.62 22 SER A O 1
ATOM 897 N N . LEU B 1 24 ? 40.801 46.743 21.810 1.00 107.11 23 LEU A N 1
ATOM 898 C CA . LEU B 1 24 ? 40.994 48.068 21.145 1.00 101.35 23 LEU A CA 1
ATOM 899 C C . LEU B 1 24 ? 41.314 47.899 19.660 1.00 94.94 23 LEU A C 1
ATOM 900 O O . LEU B 1 24 ? 40.676 48.589 18.863 1.00 92.32 23 LEU A O 1
ATOM 905 N N . GLU B 1 25 ? 42.270 47.043 19.306 1.00 93.49 24 GLU A N 1
ATOM 906 C CA . GLU B 1 25 ? 42.778 46.917 17.906 1.00 89.46 24 GLU A CA 1
ATOM 907 C C . GLU B 1 25 ? 41.616 46.873 16.901 1.00 85.68 24 GLU A C 1
ATOM 908 O O . GLU B 1 25 ? 41.719 47.546 15.863 1.00 78.84 24 GLU A O 1
ATOM 914 N N . THR B 1 26 ? 40.551 46.117 17.196 1.00 88.71 25 THR A N 1
ATOM 915 C CA . THR B 1 26 ? 39.343 45.976 16.328 1.00 87.42 25 THR A CA 1
ATOM 916 C C . THR B 1 26 ? 38.600 47.315 16.272 1.00 83.55 25 THR A C 1
ATOM 917 O O . THR B 1 26 ? 38.369 47.796 15.154 1.00 78.91 25 THR A O 1
ATOM 921 N N . THR B 1 27 ? 38.244 47.868 17.437 1.00 84.22 26 THR A N 1
ATOM 922 C CA . THR B 1 27 ? 37.551 49.170 17.613 1.00 82.87 26 THR A CA 1
ATOM 923 C C . THR B 1 27 ? 38.258 50.269 16.820 1.00 77.84 26 THR A C 1
ATOM 924 O O . THR B 1 27 ? 37.560 51.031 16.120 1.00 77.60 26 THR A O 1
ATOM 928 N N . ILE B 1 28 ? 39.588 50.359 16.945 1.00 75.82 27 ILE A N 1
ATOM 929 C CA . ILE B 1 28 ? 40.409 51.448 16.331 1.00 70.89 27 ILE A CA 1
ATOM 930 C C . ILE B 1 28 ? 40.470 51.253 14.814 1.00 66.15 27 ILE A C 1
ATOM 931 O O . ILE B 1 28 ? 40.316 52.260 14.121 1.00 63.09 27 ILE A O 1
ATOM 936 N N . THR B 1 29 ? 40.713 50.030 14.331 1.00 66.48 28 THR A N 1
ATOM 937 C CA . THR B 1 29 ? 40.762 49.686 12.880 1.00 63.99 28 THR A CA 1
ATOM 938 C C . THR B 1 29 ? 39.410 50.019 12.255 1.00 62.36 28 THR A C 1
ATOM 939 O O . THR B 1 29 ? 39.401 50.534 11.137 1.00 59.46 28 THR A O 1
ATOM 943 N N . SER B 1 30 ? 38.323 49.713 12.967 1.00 64.29 29 SER A N 1
ATOM 944 C CA . SER B 1 30 ? 36.929 50.014 12.557 1.00 64.09 29 SER A CA 1
ATOM 945 C C . SER B 1 30 ? 36.746 51.527 12.407 1.00 60.40 29 SER A C 1
ATOM 946 O O . SER B 1 30 ? 36.155 51.940 11.415 1.00 59.24 29 SER A O 1
ATOM 949 N N . LEU B 1 31 ? 37.241 52.315 13.355 1.00 58.38 30 LEU A N 1
ATOM 950 C CA . LEU B 1 31 ? 37.200 53.795 13.284 1.00 56.10 30 LEU A CA 1
ATOM 951 C C . LEU B 1 31 ? 38.037 54.283 12.093 1.00 51.96 30 LEU A C 1
ATOM 952 O O . LEU B 1 31 ? 37.611 55.210 11.392 1.00 50.82 30 LEU A O 1
ATOM 957 N N . THR B 1 32 ? 39.216 53.709 11.894 1.00 50.66 31 THR A N 1
ATOM 958 C CA . THR B 1 32 ? 40.136 54.072 10.790 1.00 47.57 31 THR A CA 1
ATOM 959 C C . THR B 1 32 ? 39.384 53.903 9.463 1.00 47.47 31 THR A C 1
ATOM 960 O O . THR B 1 32 ? 39.493 54.761 8.583 1.00 44.88 31 THR A O 1
ATOM 964 N N . ARG B 1 33 ? 38.607 52.838 9.333 1.00 50.76 32 ARG A N 1
ATOM 965 C CA . ARG B 1 33 ? 37.916 52.521 8.068 1.00 51.83 32 ARG A CA 1
ATOM 966 C C . ARG B 1 33 ? 36.796 53.538 7.827 1.00 50.52 32 ARG A C 1
ATOM 967 O O . ARG B 1 33 ? 36.569 53.864 6.649 1.00 49.50 32 ARG A O 1
ATOM 975 N N . ASP B 1 34 ? 36.169 54.033 8.904 1.00 50.40 33 ASP A N 1
ATOM 976 C CA . ASP B 1 34 ? 35.114 55.080 8.900 1.00 49.87 33 ASP A CA 1
ATOM 977 C C . ASP B 1 34 ? 35.721 56.431 8.535 1.00 45.22 33 ASP A C 1
ATOM 978 O O . ASP B 1 34 ? 35.090 57.151 7.780 1.00 45.59 33 ASP A O 1
ATOM 983 N N . ILE B 1 35 ? 36.883 56.773 9.081 1.00 41.99 34 ILE A N 1
ATOM 984 C CA . ILE B 1 35 ? 37.514 58.114 8.911 1.00 38.88 34 ILE A CA 1
ATOM 985 C C . ILE B 1 35 ? 38.182 58.213 7.537 1.00 35.85 34 ILE A C 1
ATOM 986 O O . ILE B 1 35 ? 37.949 59.217 6.860 1.00 34.92 34 ILE A O 1
ATOM 991 N N . ILE B 1 36 ? 38.976 57.229 7.135 1.00 34.84 35 ILE A N 1
ATOM 992 C CA . ILE B 1 36 ? 39.795 57.325 5.886 1.00 32.79 35 ILE A CA 1
ATOM 993 C C . ILE B 1 36 ? 38.944 56.840 4.706 1.00 33.53 35 ILE A C 1
ATOM 994 O O . ILE B 1 36 ? 38.955 55.654 4.345 1.00 34.32 35 ILE A O 1
ATOM 999 N N . THR B 1 37 ? 38.188 57.784 4.164 1.00 33.73 36 THR A N 1
ATOM 1000 C CA . THR B 1 37 ? 37.164 57.638 3.125 1.00 34.76 36 THR A CA 1
ATOM 1001 C C . THR B 1 37 ? 37.795 58.146 1.821 1.00 33.22 36 THR A C 1
ATOM 1002 O O . THR B 1 37 ? 38.883 58.741 1.906 1.00 31.14 36 THR A O 1
ATOM 1006 N N . HIS B 1 38 ? 37.182 57.914 0.660 1.00 34.25 37 HIS A N 1
ATOM 1007 C CA . HIS B 1 38 ? 37.681 58.487 -0.608 1.00 33.84 37 HIS A CA 1
ATOM 1008 C C . HIS B 1 38 ? 37.818 60.004 -0.451 1.00 33.47 37 HIS A C 1
ATOM 1009 O O . HIS B 1 38 ? 38.815 60.552 -0.909 1.00 32.55 37 HIS A O 1
ATOM 1016 N N . ARG B 1 39 ? 36.849 60.666 0.184 1.00 35.14 38 ARG A N 1
ATOM 1017 C CA . ARG B 1 39 ? 36.807 62.149 0.332 1.00 34.92 38 ARG A CA 1
ATOM 1018 C C . ARG B 1 39 ? 37.993 62.612 1.176 1.00 33.48 38 ARG A C 1
ATOM 1019 O O . ARG B 1 39 ? 38.499 63.701 0.900 1.00 33.28 38 ARG A O 1
ATOM 1027 N N . PHE B 1 40 ? 38.428 61.814 2.155 1.00 33.33 39 PHE A N 1
ATOM 1028 C CA . PHE B 1 40 ? 39.634 62.081 2.979 1.00 32.57 39 PHE A CA 1
ATOM 1029 C C . PHE B 1 40 ? 40.868 62.094 2.063 1.00 31.92 39 PHE A C 1
ATOM 1030 O O . PHE B 1 40 ? 41.636 63.076 2.076 1.00 31.49 39 PHE A O 1
ATOM 1038 N N . ILE B 1 41 ? 41.053 61.033 1.273 1.00 32.54 40 ILE A N 1
ATOM 1039 C CA . ILE B 1 41 ? 42.197 60.913 0.327 1.00 32.30 40 ILE A CA 1
ATOM 1040 C C . ILE B 1 41 ? 42.135 62.050 -0.705 1.00 32.77 40 ILE A C 1
ATOM 1041 O O . ILE B 1 41 ? 43.191 62.540 -1.080 1.00 33.68 40 ILE A O 1
ATOM 1046 N N . TYR B 1 42 ? 40.958 62.450 -1.168 1.00 33.25 41 TYR A N 1
ATOM 1047 C CA . TYR B 1 42 ? 40.762 63.556 -2.142 1.00 33.72 41 TYR A CA 1
ATOM 1048 C C . TYR B 1 42 ? 41.424 64.822 -1.603 1.00 33.68 41 TYR A C 1
ATOM 1049 O O . TYR B 1 42 ? 42.174 65.471 -2.367 1.00 33.28 41 TYR A O 1
ATOM 1058 N N . LEU B 1 43 ? 41.182 65.131 -0.327 1.00 34.87 42 LEU A N 1
ATOM 1059 C CA . LEU B 1 43 ? 41.742 66.333 0.338 1.00 36.16 42 LEU A CA 1
ATOM 1060 C C . LEU B 1 43 ? 43.269 66.188 0.400 1.00 35.65 42 LEU A C 1
ATOM 1061 O O . LEU B 1 43 ? 43.962 67.167 0.104 1.00 36.16 42 LEU A O 1
ATOM 1066 N N . ILE B 1 44 ? 43.771 65.018 0.794 1.00 34.70 43 ILE A N 1
ATOM 1067 C CA . ILE B 1 44 ? 45.229 64.789 0.994 1.00 33.84 43 ILE A CA 1
ATOM 1068 C C . ILE B 1 44 ? 45.911 64.926 -0.354 1.00 33.14 43 ILE A C 1
ATOM 1069 O O . ILE B 1 44 ? 46.946 65.585 -0.415 1.00 34.17 43 ILE A O 1
ATOM 1074 N N . ASN B 1 45 ? 45.348 64.324 -1.389 1.00 31.82 44 ASN A N 1
ATOM 1075 C CA . ASN B 1 45 ? 45.953 64.359 -2.740 1.00 32.30 44 ASN A CA 1
ATOM 1076 C C . ASN B 1 45 ? 46.045 65.818 -3.198 1.00 32.38 44 ASN A C 1
ATOM 1077 O O . ASN B 1 45 ? 47.070 66.195 -3.753 1.00 32.98 44 ASN A O 1
ATOM 1082 N N . HIS B 1 46 ? 45.019 66.614 -2.920 1.00 31.99 45 HIS A N 1
ATOM 1083 C CA . HIS B 1 46 ? 44.990 68.068 -3.225 1.00 32.75 45 HIS A CA 1
ATOM 1084 C C . HIS B 1 46 ? 46.131 68.776 -2.476 1.00 32.94 45 HIS A C 1
ATOM 1085 O O . HIS B 1 46 ? 46.908 69.452 -3.162 1.00 33.56 45 HIS A O 1
ATOM 1092 N N . GLU B 1 47 ? 46.233 68.650 -1.142 1.00 32.70 46 GLU A N 1
ATOM 1093 C CA . GLU B 1 47 ? 47.297 69.321 -0.333 1.00 34.09 46 GLU A CA 1
ATOM 1094 C C . GLU B 1 47 ? 48.658 68.936 -0.914 1.00 34.49 46 GLU A C 1
ATOM 1095 O O . GLU B 1 47 ? 49.535 69.814 -0.961 1.00 36.97 46 GLU A O 1
ATOM 1101 N N . CYS B 1 48 ? 48.813 67.700 -1.391 1.00 33.00 47 CYS A N 1
ATOM 1102 C CA . CYS B 1 48 ? 50.089 67.202 -1.945 1.00 33.30 47 CYS A CA 1
ATOM 1103 C C . CYS B 1 48 ? 50.456 67.980 -3.204 1.00 34.45 47 CYS A C 1
ATOM 1104 O O . CYS B 1 48 ? 51.627 68.308 -3.356 1.00 36.17 47 CYS A O 1
ATOM 1107 N N . ILE B 1 49 ? 49.513 68.252 -4.086 1.00 34.33 48 ILE A N 1
ATOM 1108 C CA . ILE B 1 49 ? 49.799 68.984 -5.357 1.00 36.78 48 ILE A CA 1
ATOM 1109 C C . ILE B 1 49 ? 49.937 70.464 -5.032 1.00 37.68 48 ILE A C 1
ATOM 1110 O O . ILE B 1 49 ? 50.902 71.090 -5.443 1.00 39.61 48 ILE A O 1
ATOM 1115 N N . VAL B 1 50 ? 48.950 70.999 -4.345 1.00 36.84 49 VAL A N 1
ATOM 1116 C CA . VAL B 1 50 ? 48.817 72.463 -4.160 1.00 38.56 49 VAL A CA 1
ATOM 1117 C C . VAL B 1 50 ? 50.050 72.967 -3.410 1.00 38.81 49 VAL A C 1
ATOM 1118 O O . VAL B 1 50 ? 50.530 74.032 -3.753 1.00 40.84 49 VAL A O 1
ATOM 1122 N N . ARG B 1 51 ? 50.567 72.200 -2.460 1.00 37.17 50 ARG A N 1
ATOM 1123 C CA . ARG B 1 51 ? 51.741 72.623 -1.646 1.0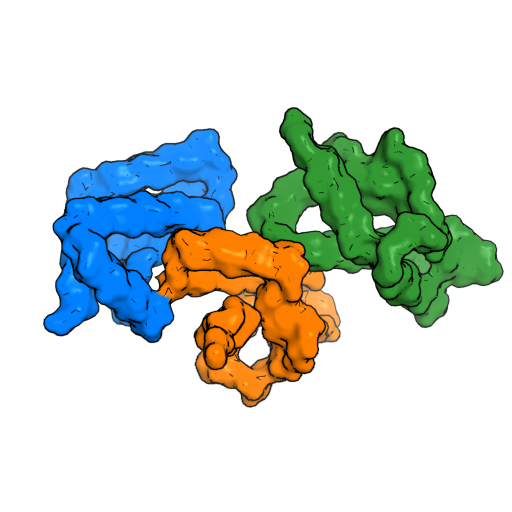0 38.03 50 ARG A CA 1
ATOM 1124 C C . ARG B 1 51 ? 52.984 71.775 -1.931 1.00 37.82 50 ARG A C 1
ATOM 1125 O O . ARG B 1 51 ? 53.943 71.931 -1.203 1.00 38.50 50 ARG A O 1
ATOM 1133 N N . LYS B 1 52 ? 52.962 70.930 -2.963 1.00 37.53 51 LYS A N 1
ATOM 1134 C CA . LYS B 1 52 ? 54.131 70.154 -3.463 1.00 38.58 51 LYS A CA 1
ATOM 1135 C C . LYS B 1 52 ? 54.839 69.441 -2.297 1.00 37.16 51 LYS A C 1
ATOM 1136 O O . LYS B 1 52 ? 56.046 69.636 -2.161 1.00 39.22 51 LYS A O 1
ATOM 1142 N N . LEU B 1 53 ? 54.137 68.654 -1.490 1.00 34.00 52 LEU A N 1
ATOM 1143 C CA . LEU B 1 53 ? 54.681 68.116 -0.221 1.00 33.03 52 LEU A CA 1
ATOM 1144 C C . LEU B 1 53 ? 55.655 66.979 -0.516 1.00 33.80 52 LEU A C 1
ATOM 1145 O O . LEU B 1 53 ? 55.380 66.221 -1.467 1.00 33.90 52 LEU A O 1
ATOM 1150 N N . ASP B 1 54 ? 56.688 66.807 0.310 1.00 34.64 53 ASP A N 1
ATOM 1151 C CA . ASP B 1 54 ? 57.469 65.549 0.352 1.00 35.49 53 ASP A CA 1
ATOM 1152 C C . ASP B 1 54 ? 56.718 64.531 1.224 1.00 33.89 53 ASP A C 1
ATOM 1153 O O . ASP B 1 54 ? 55.680 64.848 1.794 1.00 32.21 53 ASP A O 1
ATOM 1158 N N . GLU B 1 55 ? 57.201 63.303 1.292 1.00 35.49 54 GLU A N 1
ATOM 1159 C CA . GLU B 1 55 ? 56.467 62.196 1.960 1.00 34.20 54 GLU A CA 1
ATOM 1160 C C . GLU B 1 55 ? 56.326 62.503 3.445 1.00 32.82 54 GLU A C 1
ATOM 1161 O O . GLU B 1 55 ? 55.302 62.183 4.023 1.00 31.11 54 GLU A O 1
ATOM 1167 N N A ARG B 1 56 ? 57.336 63.112 4.052 0.70 34.32 55 ARG A N 1
ATOM 1168 N N B ARG B 1 56 ? 57.359 63.091 4.062 0.30 34.08 55 ARG A N 1
ATOM 1169 C CA A ARG B 1 56 ? 57.298 63.329 5.512 0.70 34.19 55 ARG A CA 1
ATOM 1170 C CA B ARG B 1 56 ? 57.367 63.382 5.520 0.30 33.86 55 ARG A CA 1
ATOM 1171 C C A ARG B 1 56 ? 56.214 64.365 5.815 0.70 32.48 55 ARG A C 1
ATOM 1172 C C B ARG B 1 56 ? 56.222 64.359 5.810 0.30 32.20 55 ARG A C 1
ATOM 1173 O O A ARG B 1 56 ? 55.468 64.171 6.759 0.70 31.58 55 ARG A O 1
ATOM 1174 O O B ARG B 1 56 ? 55.482 64.143 6.768 0.30 31.37 55 ARG A O 1
ATOM 1189 N N . GLN B 1 57 ? 56.081 65.385 4.973 1.00 32.19 56 GLN A N 1
ATOM 1190 C CA . GLN B 1 57 ? 55.028 66.418 5.088 1.00 30.79 56 GLN A CA 1
ATOM 1191 C C . GLN B 1 57 ? 53.660 65.829 4.769 1.00 28.75 56 GLN A C 1
ATOM 1192 O O . GLN B 1 57 ? 52.699 66.208 5.447 1.00 28.47 56 GLN A O 1
ATOM 1198 N N . ALA B 1 58 ? 53.538 65.007 3.736 1.00 28.03 57 ALA A N 1
ATOM 1199 C CA . ALA B 1 58 ? 52.245 64.405 3.330 1.00 26.52 57 ALA A CA 1
ATOM 1200 C C . ALA B 1 58 ? 51.755 63.520 4.473 1.00 26.24 57 ALA A C 1
ATOM 1201 O O . ALA B 1 58 ? 50.596 63.657 4.879 1.00 25.71 57 ALA A O 1
ATOM 1203 N N . THR B 1 59 ? 52.640 62.698 5.035 1.00 27.31 58 THR A N 1
ATOM 1204 C CA . THR B 1 59 ? 52.321 61.845 6.204 1.00 27.58 58 THR A CA 1
ATOM 1205 C C . THR B 1 59 ? 51.836 62.720 7.375 1.00 27.53 58 THR A C 1
ATOM 1206 O O . THR B 1 59 ? 50.824 62.391 7.986 1.00 27.10 58 THR A O 1
ATOM 1210 N N . PHE B 1 60 ? 52.531 63.798 7.685 1.00 28.31 59 PHE A N 1
ATOM 1211 C CA . PHE B 1 60 ? 52.171 64.702 8.796 1.00 29.28 59 PHE A CA 1
ATOM 1212 C C . PHE B 1 60 ? 50.767 65.242 8.551 1.00 28.95 59 PHE A C 1
ATOM 1213 O O . PHE B 1 60 ? 49.882 65.114 9.440 1.00 29.77 59 PHE A O 1
ATOM 1221 N N . THR B 1 61 ? 50.542 65.813 7.365 1.00 28.58 60 THR A N 1
ATOM 1222 C CA . THR B 1 61 ? 49.227 66.367 6.937 1.00 28.23 60 THR A CA 1
ATOM 1223 C C . THR B 1 61 ? 48.176 65.268 7.075 1.00 27.59 60 THR A C 1
ATOM 1224 O O . THR B 1 61 ? 47.087 65.546 7.553 1.00 28.62 60 THR A O 1
ATOM 1228 N N . PHE B 1 62 ? 48.492 64.058 6.639 1.00 26.95 61 PHE A N 1
ATOM 1229 C CA . PHE B 1 62 ? 47.584 62.891 6.728 1.00 26.41 61 PHE A CA 1
ATOM 1230 C C . PHE B 1 62 ? 47.216 62.660 8.190 1.00 27.32 61 PHE A C 1
ATOM 1231 O O . PHE B 1 62 ? 46.086 62.503 8.476 1.00 27.35 61 PHE A O 1
ATOM 1239 N N . LEU B 1 63 ? 48.171 62.628 9.101 1.00 28.85 62 LEU A N 1
ATOM 1240 C CA . LEU B 1 63 ? 47.892 62.294 10.524 1.00 30.84 62 LEU A CA 1
ATOM 1241 C C . LEU B 1 63 ? 47.200 63.469 11.220 1.00 32.25 62 LEU A C 1
ATOM 1242 O O . LEU B 1 63 ? 46.313 63.202 12.022 1.00 33.75 62 LEU A O 1
ATOM 1247 N N . VAL B 1 64 ? 47.554 64.713 10.921 1.00 32.20 63 VAL A N 1
ATOM 1248 C CA . VAL B 1 64 ? 46.825 65.876 11.505 1.00 33.61 63 VAL A CA 1
ATOM 1249 C C . VAL B 1 64 ? 45.328 65.724 11.182 1.00 33.70 63 VAL A C 1
ATOM 1250 O O . VAL B 1 64 ? 44.506 65.823 12.098 1.00 35.96 63 VAL A O 1
ATOM 1254 N N . ASN B 1 65 ? 44.972 65.445 9.935 1.00 32.31 64 ASN A N 1
ATOM 1255 C CA . ASN B 1 65 ? 43.554 65.319 9.509 1.00 32.68 64 ASN A CA 1
ATOM 1256 C C . ASN B 1 65 ? 42.910 64.081 10.145 1.00 33.13 64 ASN A C 1
ATOM 1257 O O . ASN B 1 65 ? 41.769 64.176 10.590 1.00 34.56 64 ASN A O 1
ATOM 1262 N N . TYR B 1 66 ? 43.624 62.972 10.228 1.00 32.38 65 TYR A N 1
ATOM 1263 C CA . TYR B 1 66 ? 43.140 61.745 10.906 1.00 33.44 65 TYR A CA 1
ATOM 1264 C C . TYR B 1 66 ? 42.869 62.047 12.373 1.00 35.97 65 TYR A C 1
ATOM 1265 O O . TYR B 1 66 ? 41.766 61.810 12.815 1.00 38.16 65 TYR A O 1
ATOM 1274 N N . GLU B 1 67 ? 43.854 62.560 13.099 1.00 36.89 66 GLU A N 1
ATOM 1275 C CA . GLU B 1 67 ? 43.731 62.891 14.553 1.00 40.45 66 GLU A CA 1
ATOM 1276 C C . GLU B 1 67 ? 42.517 63.794 14.816 1.00 41.64 66 GLU A C 1
ATOM 1277 O O . GLU B 1 67 ? 41.831 63.528 15.798 1.00 43.78 66 GLU A O 1
ATOM 1283 N N . MET B 1 68 ? 42.285 64.816 13.989 1.00 40.62 67 MET A N 1
ATOM 1284 C CA . MET B 1 68 ? 41.124 65.725 14.172 1.00 43.44 67 MET A CA 1
ATOM 1285 C C . MET B 1 68 ? 39.818 64.934 14.023 1.00 44.19 67 MET A C 1
ATOM 1286 O O . MET B 1 68 ? 38.947 65.055 14.876 1.00 46.80 67 MET A O 1
ATOM 1291 N N . LYS B 1 69 ? 39.686 64.159 12.959 1.00 42.32 68 LYS A N 1
ATOM 1292 C CA . LYS B 1 69 ? 38.437 63.424 12.667 1.00 43.84 68 LYS A CA 1
ATOM 1293 C C . LYS B 1 69 ? 38.201 62.421 13.789 1.00 45.39 68 LYS A C 1
ATOM 1294 O O . LYS B 1 69 ? 37.048 62.223 14.156 1.00 47.96 68 LYS A O 1
ATOM 1300 N N . LEU B 1 70 ? 39.271 61.851 14.337 1.00 44.05 69 LEU A N 1
ATOM 1301 C CA . LEU B 1 70 ? 39.187 60.865 15.442 1.00 45.70 69 LEU A CA 1
ATOM 1302 C C . LEU B 1 70 ? 38.668 61.571 16.695 1.00 48.39 69 LEU A C 1
ATOM 1303 O O . LEU B 1 70 ? 37.694 61.117 17.276 1.00 51.27 69 LEU A O 1
ATOM 1308 N N . LEU B 1 71 ? 39.332 62.650 17.079 1.00 47.67 70 LEU A N 1
ATOM 1309 C CA . LEU B 1 71 ? 38.997 63.460 18.265 1.00 51.12 70 LEU A CA 1
ATOM 1310 C C . LEU B 1 71 ? 37.534 63.876 18.156 1.00 53.86 70 LEU A C 1
ATOM 1311 O O . LEU B 1 71 ? 36.778 63.633 19.120 1.00 58.06 70 LEU A O 1
ATOM 1316 N N . HIS B 1 72 ? 37.125 64.441 17.015 1.00 52.06 71 HIS A N 1
ATOM 1317 C CA . HIS B 1 72 ? 35.727 64.891 16.797 1.00 54.71 71 HIS A CA 1
ATOM 1318 C C . HIS B 1 72 ? 34.766 63.713 16.971 1.00 57.09 71 HIS A C 1
ATOM 1319 O O . HIS B 1 72 ? 33.624 63.964 17.312 1.00 61.25 71 HIS A O 1
ATOM 1326 N N . LYS B 1 73 ? 35.201 62.480 16.780 1.00 55.65 72 LYS A N 1
ATOM 1327 C CA . LYS B 1 73 ? 34.287 61.322 16.707 1.00 58.08 72 LYS A CA 1
ATOM 1328 C C . LYS B 1 73 ? 34.153 60.633 18.060 1.00 62.72 72 LYS A C 1
ATOM 1329 O O . LYS B 1 73 ? 33.019 60.195 18.363 1.00 67.24 72 LYS A O 1
ATOM 1335 N N . VAL B 1 74 ? 35.230 60.513 18.844 1.00 62.97 73 VAL A N 1
ATOM 1336 C CA . VAL B 1 74 ? 35.224 59.721 20.115 1.00 67.43 73 VAL A CA 1
ATOM 1337 C C . VAL B 1 74 ? 35.429 60.631 21.330 1.00 71.04 73 VAL A C 1
ATOM 1338 O O . VAL B 1 74 ? 35.426 60.108 22.457 1.00 75.00 73 VAL A O 1
ATOM 1342 N N . GLY B 1 75 ? 35.595 61.940 21.123 1.00 70.40 74 GLY A N 1
ATOM 1343 C CA . GLY B 1 75 ? 35.793 62.914 22.215 1.00 74.11 74 GLY A CA 1
ATOM 1344 C C . GLY B 1 75 ? 37.135 62.709 22.910 1.00 73.97 74 GLY A C 1
ATOM 1345 O O . GLY B 1 75 ? 37.834 61.728 22.577 1.00 71.11 74 GLY A O 1
ATOM 1346 N N . SER B 1 76 ? 37.472 63.581 23.867 1.00 77.27 75 SER A N 1
ATOM 1347 C CA . SER B 1 76 ? 38.836 63.721 24.434 1.00 76.94 75 SER A CA 1
ATOM 1348 C C . SER B 1 76 ? 39.267 62.439 25.159 1.00 78.92 75 SER A C 1
ATOM 1349 O O . SER B 1 76 ? 40.373 61.983 24.872 1.00 76.92 75 SER A O 1
ATOM 1352 N N . THR B 1 77 ? 38.476 61.886 26.072 1.00 83.82 76 THR A N 1
ATOM 1353 C CA . THR B 1 77 ? 38.970 60.813 26.979 1.00 86.70 76 THR A CA 1
ATOM 1354 C C . THR B 1 77 ? 39.366 59.584 26.145 1.00 83.00 76 THR A C 1
ATOM 1355 O O . THR B 1 77 ? 40.461 59.054 26.389 1.00 82.53 76 THR A O 1
ATOM 1359 N N . LYS B 1 78 ? 38.560 59.175 25.172 1.00 81.03 77 LYS A N 1
ATOM 1360 C CA . LYS B 1 78 ? 38.889 57.991 24.329 1.00 78.08 77 LYS A CA 1
ATOM 1361 C C . LYS B 1 78 ? 40.048 58.324 23.384 1.00 72.67 77 LYS A C 1
ATOM 1362 O O . LYS B 1 78 ? 40.922 57.468 23.183 1.00 71.32 77 LYS A O 1
ATOM 1368 N N . TYR B 1 79 ? 40.063 59.527 22.815 1.00 70.28 78 TYR A N 1
ATOM 1369 C CA . TYR B 1 79 ? 41.174 59.986 21.943 1.00 65.74 78 TYR A CA 1
ATOM 1370 C C . TYR B 1 79 ? 42.493 59.764 22.672 1.00 67.10 78 TYR A C 1
ATOM 1371 O O . TYR B 1 79 ? 43.401 59.180 22.080 1.00 64.81 78 TYR A O 1
ATOM 1380 N N . LYS B 1 80 ? 42.588 60.199 23.926 1.00 71.73 79 LYS A N 1
ATOM 1381 C CA . LYS B 1 80 ? 43.838 60.085 24.732 1.00 73.71 79 LYS A CA 1
ATOM 1382 C C . LYS B 1 80 ? 44.171 58.605 24.960 1.00 74.54 79 LYS A C 1
ATOM 1383 O O . LYS B 1 80 ? 45.358 58.288 24.983 1.00 73.51 79 LYS A O 1
ATOM 1389 N N . LYS B 1 81 ? 43.175 57.733 25.117 1.00 76.88 80 LYS A N 1
ATOM 1390 C CA . LYS B 1 81 ? 43.402 56.276 25.303 1.00 78.96 80 LYS A CA 1
ATOM 1391 C C . LYS B 1 81 ? 44.014 55.719 24.021 1.00 74.80 80 LYS A C 1
ATOM 1392 O O . LYS B 1 81 ? 45.036 55.021 24.110 1.00 75.93 80 LYS A O 1
ATOM 1398 N N . TYR B 1 82 ? 43.382 56.002 22.884 1.00 71.79 81 TYR A N 1
ATOM 1399 C CA . TYR B 1 82 ? 43.743 55.433 21.563 1.00 68.05 81 TYR A CA 1
ATOM 1400 C C . TYR B 1 82 ? 45.124 55.954 21.147 1.00 65.26 81 TYR A C 1
ATOM 1401 O O . TYR B 1 82 ? 45.910 55.151 20.612 1.00 63.97 81 TYR A O 1
ATOM 1410 N N . THR B 1 83 ? 45.434 57.236 21.380 1.00 64.62 82 THR A N 1
ATOM 1411 C CA . THR B 1 83 ? 46.751 57.800 20.989 1.00 62.84 82 THR A CA 1
ATOM 1412 C C . THR B 1 83 ? 47.853 57.140 21.829 1.00 66.19 82 THR A C 1
ATOM 1413 O O . THR B 1 83 ? 48.906 56.832 21.258 1.00 64.86 82 THR A O 1
ATOM 1417 N N . GLU B 1 84 ? 47.644 56.922 23.132 1.00 71.22 83 GLU A N 1
ATOM 1418 C CA . GLU B 1 84 ? 48.689 56.303 23.990 1.00 74.57 83 GLU A CA 1
ATOM 1419 C C . GLU B 1 84 ? 48.779 54.809 23.652 1.00 74.34 83 GLU A C 1
ATOM 1420 O O . GLU B 1 84 ? 49.896 54.269 23.727 1.00 75.03 83 GLU A O 1
ATOM 1426 N N . TYR B 1 85 ? 47.685 54.188 23.207 1.00 73.50 84 TYR A N 1
ATOM 1427 C CA . TYR B 1 85 ? 47.679 52.792 22.698 1.00 73.95 84 TYR A CA 1
ATOM 1428 C C . TYR B 1 85 ? 48.514 52.684 21.414 1.00 69.69 84 TYR A C 1
ATOM 1429 O O . TYR B 1 85 ? 49.260 51.701 21.275 1.00 71.03 84 TYR A O 1
ATOM 1438 N N . ASN B 1 86 ? 48.394 53.651 20.501 1.00 65.59 85 ASN A N 1
ATOM 1439 C CA . ASN B 1 86 ? 49.166 53.678 19.230 1.00 61.69 85 ASN A CA 1
ATOM 1440 C C . ASN B 1 86 ? 50.664 53.845 19.499 1.00 61.51 85 ASN A C 1
ATOM 1441 O O . ASN B 1 86 ? 51.466 53.227 18.797 1.00 60.07 85 ASN A O 1
ATOM 1446 N N . THR B 1 87 ? 51.042 54.676 20.463 1.00 62.92 86 THR A N 1
ATOM 1447 C CA . THR B 1 87 ? 52.465 54.960 20.761 1.00 63.72 86 THR A CA 1
ATOM 1448 C C . THR B 1 87 ? 53.131 53.645 21.143 1.00 66.29 86 THR A C 1
ATOM 1449 O O . THR B 1 87 ? 54.317 53.486 20.819 1.00 67.26 86 THR A O 1
ATOM 1453 N N . LYS B 1 88 ? 52.374 52.738 21.763 1.00 68.10 87 LYS A N 1
ATOM 1454 C CA . LYS B 1 88 ? 52.886 51.488 22.376 1.00 71.63 87 LYS A CA 1
ATOM 1455 C C . LYS B 1 88 ? 52.822 50.344 21.362 1.00 70.42 87 LYS A C 1
ATOM 1456 O O . LYS B 1 88 ? 53.782 49.600 21.282 1.00 71.49 87 LYS A O 1
ATOM 1462 N N . TYR B 1 89 ? 51.743 50.241 20.588 1.00 69.10 88 TYR A N 1
ATOM 1463 C CA . TYR B 1 89 ? 51.447 49.078 19.712 1.00 69.88 88 TYR A CA 1
ATOM 1464 C C . TYR B 1 89 ? 51.302 49.465 18.225 1.00 66.02 88 TYR A C 1
ATOM 1465 O O . TYR B 1 89 ? 51.085 48.577 17.421 1.00 65.31 88 TYR A O 1
ATOM 1474 N N . GLY B 1 90 ? 51.440 50.733 17.846 1.00 64.24 89 GLY A N 1
ATOM 1475 C CA . GLY B 1 90 ? 51.502 51.161 16.430 1.00 61.70 89 GLY A CA 1
ATOM 1476 C C . GLY B 1 90 ? 50.216 50.896 15.655 1.00 61.17 89 GLY A C 1
ATOM 1477 O O . GLY B 1 90 ? 50.307 50.542 14.457 1.00 59.10 89 GLY A O 1
ATOM 1478 N N . THR B 1 91 ? 49.062 51.141 16.278 1.00 63.84 90 THR A N 1
ATOM 1479 C CA . THR B 1 91 ? 47.694 50.919 15.732 1.00 64.71 90 THR A CA 1
ATOM 1480 C C . THR B 1 91 ? 47.160 52.089 14.862 1.00 62.19 90 THR A C 1
ATOM 1481 O O . THR B 1 91 ? 46.057 51.945 14.278 1.00 61.96 90 THR A O 1
ATOM 1485 N N . PHE B 1 92 ? 47.853 53.224 14.774 1.00 61.37 91 PHE A N 1
ATOM 1486 C CA . PHE B 1 92 ? 47.415 54.351 13.901 1.00 58.96 91 PHE A CA 1
ATOM 1487 C C . PHE B 1 92 ? 47.882 54.090 12.473 1.00 55.83 91 PHE A C 1
ATOM 1488 O O . PHE B 1 92 ? 48.978 53.570 12.257 1.00 57.40 91 PHE A O 1
ATOM 1496 N N . PRO B 1 93 ? 47.032 54.416 11.473 1.00 50.87 92 PRO A N 1
ATOM 1497 C CA . PRO B 1 93 ? 47.295 54.066 10.085 1.00 47.50 92 PRO A CA 1
ATOM 1498 C C . PRO B 1 93 ? 48.482 54.837 9.527 1.00 44.18 92 PRO A C 1
ATOM 1499 O O . PRO B 1 93 ? 48.738 55.917 9.990 1.00 42.58 92 PRO A O 1
ATOM 1503 N N . MET B 1 94 ? 49.13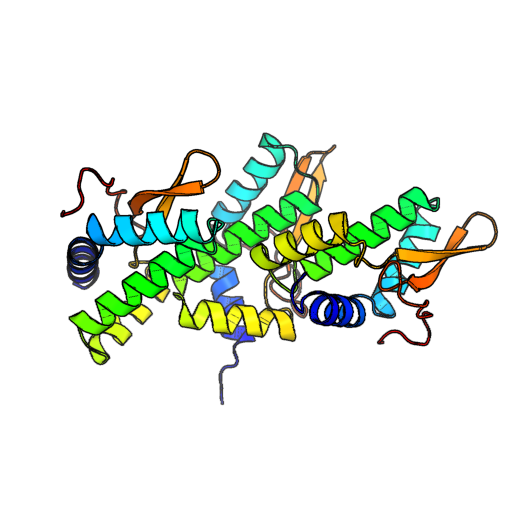7 54.233 8.548 1.00 43.98 93 MET A N 1
ATOM 1504 C CA . MET B 1 94 ? 50.163 54.882 7.688 1.00 44.59 93 MET A CA 1
ATOM 1505 C C . MET B 1 94 ? 49.617 55.003 6.271 1.00 40.77 93 MET A C 1
ATOM 1506 O O . MET B 1 94 ? 49.109 54.037 5.729 1.00 42.81 93 MET A O 1
ATOM 1511 N N . PRO B 1 95 ? 49.785 56.150 5.603 1.00 36.45 94 PRO A N 1
ATOM 1512 C CA . PRO B 1 95 ? 49.447 56.278 4.193 1.00 34.76 94 PRO A CA 1
ATOM 1513 C C . PRO B 1 95 ? 50.536 55.697 3.279 1.00 34.58 94 PRO A C 1
ATOM 1514 O O . PRO B 1 95 ? 51.665 55.824 3.587 1.00 34.80 94 PRO A O 1
ATOM 1518 N N . ILE B 1 96 ? 50.136 55.037 2.200 1.00 34.29 95 ILE A N 1
ATOM 1519 C CA . ILE B 1 96 ? 51.015 54.500 1.133 1.00 35.61 95 ILE A CA 1
ATOM 1520 C C . ILE B 1 96 ? 50.934 55.484 -0.026 1.00 35.49 95 ILE A C 1
ATOM 1521 O O . ILE B 1 96 ? 49.833 55.635 -0.567 1.00 35.66 95 ILE A O 1
ATOM 1526 N N . PHE B 1 97 ? 52.049 56.118 -0.386 1.00 36.47 96 PHE A N 1
ATOM 1527 C CA . PHE B 1 97 ? 52.152 57.158 -1.435 1.00 36.51 96 PHE A CA 1
ATOM 1528 C C . PHE B 1 97 ? 52.830 56.583 -2.677 1.00 39.73 96 PHE A C 1
ATOM 1529 O O . PHE B 1 97 ? 53.670 55.738 -2.537 1.00 41.32 96 PHE A O 1
ATOM 1537 N N . ILE B 1 98 ? 52.480 57.064 -3.863 1.00 41.61 97 ILE A N 1
ATOM 1538 C CA . ILE B 1 98 ? 53.288 56.857 -5.091 1.00 45.88 97 ILE A CA 1
ATOM 1539 C C . ILE B 1 98 ? 53.628 58.233 -5.639 1.00 48.78 97 ILE A C 1
ATOM 1540 O O . ILE B 1 98 ? 53.035 59.200 -5.159 1.00 44.84 97 ILE A O 1
ATOM 1545 N N . ASN B 1 99 ? 54.504 58.276 -6.653 1.00 56.54 98 ASN A N 1
ATOM 1546 C CA . ASN B 1 99 ? 54.973 59.530 -7.287 1.00 61.63 98 ASN A CA 1
ATOM 1547 C C . ASN B 1 99 ? 54.345 59.692 -8.674 1.00 64.69 98 ASN A C 1
ATOM 1548 O O . ASN B 1 99 ? 54.743 59.007 -9.570 1.00 67.44 98 ASN A O 1
ATOM 1553 N N . HIS B 1 100 ? 53.382 60.602 -8.796 1.00 66.91 99 HIS A N 1
ATOM 1554 C CA . HIS B 1 100 ? 52.443 60.781 -9.934 1.00 69.98 99 HIS A CA 1
ATOM 1555 C C . HIS B 1 100 ? 52.725 62.147 -10.564 1.00 72.08 99 HIS A C 1
ATOM 1556 O O . HIS B 1 100 ? 52.062 63.162 -10.156 1.00 72.32 99 HIS A O 1
ATOM 1563 N N . ASP B 1 101 ? 53.692 62.210 -11.476 1.00 74.60 100 ASP A N 1
ATOM 1564 C CA . ASP B 1 101 ? 53.967 63.431 -12.283 1.00 75.89 100 ASP A CA 1
ATOM 1565 C C . ASP B 1 101 ? 54.602 64.508 -11.391 1.00 71.21 100 ASP A C 1
ATOM 1566 O O . ASP B 1 101 ? 54.289 65.689 -11.584 1.00 72.41 100 ASP A O 1
ATOM 1571 N N . GLY B 1 102 ? 55.463 64.137 -10.446 1.00 66.63 101 GLY A N 1
ATOM 1572 C CA . GLY B 1 102 ? 56.198 65.109 -9.613 1.00 64.33 101 GLY A CA 1
ATOM 1573 C C . GLY B 1 102 ? 55.517 65.350 -8.283 1.00 58.41 101 GLY A C 1
ATOM 1574 O O . GLY B 1 102 ? 56.145 65.965 -7.414 1.00 59.00 101 GLY A O 1
ATOM 1575 N N . PHE B 1 103 ? 54.291 64.842 -8.119 1.00 53.67 102 PHE A N 1
ATOM 1576 C CA . PHE B 1 103 ? 53.419 65.052 -6.938 1.00 49.06 102 PHE A CA 1
ATOM 1577 C C . PHE B 1 103 ? 53.148 63.710 -6.277 1.00 45.94 102 PHE A C 1
ATOM 1578 O O . PHE B 1 103 ? 52.847 62.768 -7.008 1.00 46.61 102 PHE A O 1
ATOM 1586 N N . LEU B 1 104 ? 53.070 63.648 -4.949 1.00 42.41 103 LEU A N 1
ATOM 1587 C CA . LEU B 1 104 ? 52.653 62.420 -4.226 1.00 40.32 103 LEU A CA 1
ATOM 1588 C C . LEU B 1 104 ? 51.143 62.194 -4.360 1.00 39.07 103 LEU A C 1
ATOM 1589 O O . LEU B 1 104 ? 50.372 63.180 -4.447 1.00 38.66 103 LEU A O 1
ATOM 1594 N N . GLU B 1 105 ? 50.760 60.928 -4.420 1.00 38.91 104 GLU A N 1
ATOM 1595 C CA . GLU B 1 105 ? 49.356 60.480 -4.478 1.00 38.42 104 GLU A CA 1
ATOM 1596 C C . GLU B 1 105 ? 49.221 59.344 -3.475 1.00 36.47 104 GLU A C 1
ATOM 1597 O O . GLU B 1 105 ? 50.032 58.423 -3.505 1.00 37.25 104 GLU A O 1
ATOM 1603 N N . CYS B 1 106 ? 48.240 59.424 -2.590 1.00 34.22 105 CYS A N 1
ATOM 1604 C CA . CYS B 1 106 ? 47.945 58.360 -1.612 1.00 33.01 105 CYS A CA 1
ATOM 1605 C C . CYS B 1 106 ? 47.006 57.347 -2.280 1.00 33.46 105 CYS A C 1
ATOM 1606 O O . CYS B 1 106 ? 45.963 57.787 -2.817 1.00 34.35 105 CYS A O 1
ATOM 1609 N N . ILE B 1 107 ? 47.408 56.073 -2.303 1.00 33.83 106 ILE A N 1
ATOM 1610 C CA . ILE B 1 107 ? 46.710 54.957 -3.003 1.00 34.83 106 ILE A CA 1
ATOM 1611 C C . ILE B 1 107 ? 46.215 53.916 -2.002 1.00 34.45 106 ILE A C 1
ATOM 1612 O O . ILE B 1 107 ? 45.642 52.903 -2.429 1.00 35.44 106 ILE A O 1
ATOM 1617 N N . GLY B 1 108 ? 46.473 54.130 -0.719 1.00 33.16 107 GLY A N 1
ATOM 1618 C CA . GLY B 1 108 ? 45.851 53.356 0.367 1.00 33.75 107 GLY A CA 1
ATOM 1619 C C . GLY B 1 108 ? 46.512 53.615 1.708 1.00 32.91 107 GLY A C 1
ATOM 1620 O O . GLY B 1 108 ? 47.307 54.550 1.805 1.00 31.95 107 GLY A O 1
ATOM 1621 N N . ILE B 1 109 ? 46.177 52.787 2.699 1.00 33.62 108 ILE A N 1
ATOM 1622 C CA . ILE B 1 109 ? 46.670 52.878 4.100 1.00 33.36 108 ILE A CA 1
ATOM 1623 C C . ILE B 1 109 ? 47.008 51.478 4.603 1.00 35.75 108 ILE A C 1
ATOM 1624 O O . ILE B 1 109 ? 46.364 50.526 4.174 1.00 36.85 108 ILE A O 1
ATOM 1629 N N . LYS B 1 110 ? 48.031 51.389 5.443 1.00 36.61 109 LYS A N 1
ATOM 1630 C CA . LYS B 1 110 ? 48.286 50.248 6.341 1.00 39.29 109 LYS A CA 1
ATOM 1631 C C . LYS B 1 110 ? 47.582 50.566 7.648 1.00 40.15 109 LYS A C 1
ATOM 1632 O O . LYS B 1 110 ? 48.042 51.442 8.370 1.00 39.79 109 LYS A O 1
ATOM 1638 N N . PRO B 1 111 ? 46.424 49.950 7.965 1.00 42.25 110 PRO A N 1
ATOM 1639 C CA . PRO B 1 111 ? 45.600 50.431 9.070 1.00 43.41 110 PRO A CA 1
ATOM 1640 C C . PRO B 1 111 ? 46.302 50.357 10.433 1.00 45.83 110 PRO A C 1
ATOM 1641 O O . PRO B 1 111 ? 46.048 51.243 11.244 1.00 45.79 110 PRO A O 1
ATOM 1645 N N . THR B 1 112 ? 47.118 49.316 10.637 1.00 48.93 111 THR A N 1
ATOM 1646 C CA . THR B 1 112 ? 47.961 49.070 11.835 1.00 52.24 111 THR A CA 1
ATOM 1647 C C . THR B 1 112 ? 49.261 48.381 11.410 1.00 54.73 111 THR A C 1
ATOM 1648 O O . THR B 1 112 ? 49.409 48.094 10.223 1.00 55.50 111 THR A O 1
ATOM 1652 N N . LYS B 1 113 ? 50.164 48.148 12.360 1.00 58.35 112 LYS A N 1
ATOM 1653 C CA . LYS B 1 113 ? 51.481 47.491 12.160 1.00 61.41 112 LYS A CA 1
ATOM 1654 C C . LYS B 1 113 ? 51.276 46.089 11.588 1.00 62.46 112 LYS A C 1
ATOM 1655 O O . LYS B 1 113 ? 52.042 45.690 10.731 1.00 63.33 112 LYS A O 1
ATOM 1661 N N . HIS B 1 114 ? 50.313 45.343 12.108 1.00 63.29 113 HIS A N 1
ATOM 1662 C CA . HIS B 1 114 ? 50.217 43.877 11.896 1.00 66.35 113 HIS A CA 1
ATOM 1663 C C . HIS B 1 114 ? 49.133 43.532 10.875 1.00 64.03 113 HIS A C 1
ATOM 1664 O O . HIS B 1 114 ? 48.978 42.337 10.598 1.00 67.85 113 HIS A O 1
ATOM 1671 N N . THR B 1 115 ? 48.430 44.516 10.316 1.00 58.80 114 THR A N 1
ATOM 1672 C CA . THR B 1 115 ? 47.307 44.287 9.367 1.00 56.79 114 THR A CA 1
ATOM 1673 C C . THR B 1 115 ? 47.785 44.640 7.961 1.00 53.43 114 THR A C 1
ATOM 1674 O O . THR B 1 115 ? 48.556 45.584 7.780 1.00 50.79 114 THR A O 1
ATOM 1678 N N . PRO B 1 116 ? 47.334 43.914 6.916 1.00 53.21 115 PRO A N 1
ATOM 1679 C CA . PRO B 1 116 ? 47.735 44.219 5.549 1.00 51.17 115 PRO A CA 1
ATOM 1680 C C . PRO B 1 116 ? 47.141 45.533 5.039 1.00 46.93 115 PRO A C 1
ATOM 1681 O O . PRO B 1 116 ? 46.123 45.934 5.537 1.00 46.36 115 PRO A O 1
ATOM 1685 N N . ILE B 1 117 ? 47.786 46.134 4.039 1.00 44.46 116 ILE A N 1
ATOM 1686 C CA . ILE B 1 117 ? 47.354 47.374 3.349 1.00 41.03 116 ILE A CA 1
ATOM 1687 C C . ILE B 1 117 ? 45.924 47.227 2.822 1.00 40.95 116 ILE A C 1
ATOM 1688 O O . ILE B 1 117 ? 45.596 46.170 2.297 1.00 42.99 116 ILE A O 1
ATOM 1693 N N . ILE B 1 118 ? 45.146 48.309 2.928 1.00 38.79 117 ILE A N 1
ATOM 1694 C CA . ILE B 1 118 ? 43.879 48.562 2.178 1.00 38.57 117 ILE A CA 1
ATOM 1695 C C . ILE B 1 118 ? 44.148 49.611 1.096 1.00 36.23 117 ILE A C 1
ATOM 1696 O O . ILE B 1 118 ? 44.532 50.722 1.431 1.00 33.61 117 ILE A O 1
ATOM 1701 N N . TYR B 1 119 ? 43.923 49.254 -0.155 1.00 37.36 118 TYR A N 1
ATOM 1702 C CA . TYR B 1 119 ? 44.090 50.135 -1.327 1.00 36.54 118 TYR A CA 1
ATOM 1703 C C . TYR B 1 119 ? 42.798 50.942 -1.494 1.00 36.34 118 TYR A C 1
ATOM 1704 O O . TYR B 1 119 ? 41.739 50.505 -1.001 1.00 37.10 118 TYR A O 1
ATOM 1713 N N . LYS B 1 120 ? 42.924 52.121 -2.109 1.00 35.77 119 LYS A N 1
ATOM 1714 C CA . LYS B 1 120 ? 41.845 53.109 -2.362 1.00 35.77 119 LYS A CA 1
ATOM 1715 C C . LYS B 1 120 ? 40.577 52.406 -2.844 1.00 37.38 119 LYS A C 1
ATOM 1716 O O . LYS B 1 120 ? 39.494 52.731 -2.345 1.00 37.17 119 LYS A O 1
ATOM 1722 N N . TYR B 1 121 ? 40.710 51.440 -3.754 1.00 39.18 120 TYR A N 1
ATOM 1723 C CA . TYR B 1 121 ? 39.575 50.682 -4.340 1.00 41.79 120 TYR A CA 1
ATOM 1724 C C . TYR B 1 121 ? 38.733 49.990 -3.263 1.00 42.63 120 TYR A C 1
ATOM 1725 O O . TYR B 1 121 ? 37.652 49.600 -3.596 1.00 45.08 120 TYR A O 1
ATOM 1734 N N . ASP B 1 122 ? 39.203 49.862 -2.027 1.00 41.56 121 ASP A N 1
ATOM 1735 C CA . ASP B 1 122 ? 38.573 49.045 -0.953 1.00 43.31 121 ASP A CA 1
ATOM 1736 C C . ASP B 1 122 ? 38.139 49.952 0.208 1.00 41.95 121 ASP A C 1
ATOM 1737 O O . ASP B 1 122 ? 37.647 49.420 1.220 1.00 43.19 121 ASP A O 1
ATOM 1742 N N . LEU B 1 123 ? 38.326 51.265 0.094 1.00 40.09 122 LEU A N 1
ATOM 1743 C CA . LEU B 1 123 ? 37.920 52.237 1.144 1.00 39.62 122 LEU A CA 1
ATOM 1744 C C . LEU B 1 123 ? 36.509 52.731 0.844 1.00 41.69 122 LEU A C 1
ATOM 1745 O O . LEU B 1 123 ? 36.089 52.646 -0.325 1.00 42.43 122 LEU A O 1
ATOM 1750 N N . ASN B 1 124 ? 35.805 53.235 1.859 1.00 43.33 123 ASN A N 1
ATOM 1751 C CA . ASN B 1 124 ? 34.404 53.718 1.677 1.00 46.15 123 ASN A CA 1
ATOM 1752 C C . ASN B 1 124 ? 34.440 54.987 0.836 1.00 45.87 123 ASN A C 1
ATOM 1753 O O . ASN B 1 124 ? 35.432 55.708 0.859 1.00 43.26 123 ASN A O 1
ATOM 1758 N N . PRO B 1 125 ? 33.375 55.316 0.068 1.00 49.84 124 PRO A N 1
ATOM 1759 C CA . PRO B 1 125 ? 33.385 56.521 -0.765 1.00 50.16 124 PRO A CA 1
ATOM 1760 C C . PRO B 1 125 ? 33.186 57.790 0.112 1.00 51.41 124 PRO A C 1
ATOM 1761 O O . PRO B 1 125 ? 33.691 58.919 -0.215 1.00 51.26 124 PRO A O 1
ATOM 1766 N N . PRO C 1 21 ? 62.570 83.819 -2.465 1.00 142.44 20 PRO C N 1
ATOM 1767 C CA . PRO C 1 21 ? 62.955 84.697 -1.355 1.00 142.92 20 PRO C CA 1
ATOM 1768 C C . PRO C 1 21 ? 61.800 84.975 -0.373 1.00 144.52 20 PRO C C 1
ATOM 1769 O O . PRO C 1 21 ? 60.930 85.772 -0.695 1.00 150.72 20 PRO C O 1
ATOM 1773 N N . LEU C 1 22 ? 61.816 84.282 0.779 1.00 138.55 21 LEU C N 1
ATOM 1774 C CA . LEU C 1 22 ? 61.018 84.562 2.011 1.00 137.19 21 LEU C CA 1
ATOM 1775 C C . LEU C 1 22 ? 61.967 85.197 3.052 1.00 136.66 21 LEU C C 1
ATOM 1776 O O . LEU C 1 22 ? 63.010 85.740 2.619 1.00 139.53 21 LEU C O 1
ATOM 1781 N N . SER C 1 23 ? 61.660 85.148 4.360 1.00 133.89 22 SER C N 1
ATOM 1782 C CA . SER C 1 23 ? 62.557 85.643 5.447 1.00 129.96 22 SER C CA 1
ATOM 1783 C C . SER C 1 23 ? 63.655 84.619 5.765 1.00 122.83 22 SER C C 1
ATOM 1784 O O . SER C 1 23 ? 64.376 84.840 6.743 1.00 122.62 22 SER C O 1
ATOM 1787 N N . LEU C 1 24 ? 63.804 83.578 4.929 1.00 117.32 23 LEU C N 1
ATOM 1788 C CA . LEU C 1 24 ? 64.783 82.465 5.067 1.00 110.83 23 LEU C CA 1
ATOM 1789 C C . LEU C 1 24 ? 66.192 83.001 5.337 1.00 106.81 23 LEU C C 1
ATOM 1790 O O . LEU C 1 24 ? 66.823 82.507 6.283 1.00 102.85 23 LEU C O 1
ATOM 1795 N N . GLU C 1 25 ? 66.665 83.956 4.527 1.00 107.14 24 GLU C N 1
ATOM 1796 C CA . GLU C 1 25 ? 68.058 84.485 4.568 1.00 105.70 24 GLU C CA 1
ATOM 1797 C C . GLU C 1 25 ? 68.503 84.698 6.025 1.00 101.05 24 GLU C C 1
ATOM 1798 O O . GLU C 1 25 ? 69.651 84.335 6.343 1.00 98.28 24 GLU C O 1
ATOM 1804 N N . THR C 1 26 ? 67.640 85.283 6.868 1.00 100.26 25 THR C N 1
ATOM 1805 C CA . THR C 1 26 ? 67.940 85.609 8.289 1.00 98.51 25 THR C CA 1
ATOM 1806 C C . THR C 1 26 ? 68.069 84.303 9.082 1.00 91.54 25 THR C C 1
ATOM 1807 O O . THR C 1 26 ? 69.118 84.121 9.739 1.00 89.73 25 THR C O 1
ATOM 1811 N N . THR C 1 27 ? 67.057 83.437 9.011 1.00 89.06 26 THR C N 1
ATOM 1812 C CA . THR C 1 27 ? 67.010 82.131 9.728 1.00 83.46 26 THR C CA 1
ATOM 1813 C C . THR C 1 27 ? 68.222 81.258 9.332 1.00 77.12 26 THR C C 1
ATOM 1814 O O . THR C 1 27 ? 68.795 80.657 10.251 1.00 72.39 26 THR C O 1
ATOM 1818 N N . ILE C 1 28 ? 68.626 81.231 8.054 1.00 75.43 27 ILE C N 1
ATOM 1819 C CA . ILE C 1 28 ? 69.782 80.436 7.536 1.00 71.56 27 ILE C CA 1
ATOM 1820 C C . ILE C 1 28 ? 71.092 80.986 8.097 1.00 71.51 27 ILE C C 1
ATOM 1821 O O . ILE C 1 28 ? 71.938 80.180 8.503 1.00 71.57 27 ILE C O 1
ATOM 1826 N N . THR C 1 29 ? 71.299 82.297 7.989 1.00 74.38 28 THR C N 1
ATOM 1827 C CA . THR C 1 29 ? 72.527 82.992 8.463 1.00 74.61 28 THR C CA 1
ATOM 1828 C C . THR C 1 29 ? 72.663 82.760 9.972 1.00 71.87 28 THR C C 1
ATOM 1829 O O . THR C 1 29 ? 73.800 82.542 10.442 1.00 69.37 28 THR C O 1
ATOM 1833 N N . SER C 1 30 ? 71.541 82.794 10.692 1.00 72.21 29 SER C N 1
ATOM 1834 C CA . SER C 1 30 ? 71.457 82.493 12.145 1.00 71.15 29 SER C CA 1
ATOM 1835 C C . SER C 1 30 ? 71.933 81.066 12.421 1.00 65.48 29 SER C C 1
ATOM 1836 O O . SER C 1 30 ? 72.693 80.874 13.373 1.00 65.03 29 SER C O 1
ATOM 1839 N N . LEU C 1 31 ? 71.487 80.101 11.626 1.00 62.14 30 LEU C N 1
ATOM 1840 C CA . LEU C 1 31 ? 71.929 78.681 11.721 1.00 57.25 30 LEU C CA 1
ATOM 1841 C C . LEU C 1 31 ? 73.432 78.580 11.438 1.00 55.02 30 LEU C C 1
ATOM 1842 O O . LEU C 1 31 ? 74.111 77.826 12.149 1.00 52.65 30 LEU C O 1
ATOM 1847 N N . THR C 1 32 ? 73.918 79.293 10.422 1.00 55.67 31 THR C N 1
ATOM 1848 C CA . THR C 1 32 ? 75.348 79.319 10.044 1.00 54.96 31 THR C CA 1
ATOM 1849 C C . THR C 1 32 ? 76.188 79.700 11.268 1.00 56.34 31 THR C C 1
ATOM 1850 O O . THR C 1 32 ? 77.221 79.042 11.529 1.00 54.77 31 THR C O 1
ATOM 1854 N N . ARG C 1 33 ? 75.738 80.689 12.024 1.00 61.85 32 ARG C N 1
ATOM 1855 C CA . ARG C 1 33 ? 76.484 81.209 13.193 1.00 65.99 32 ARG C CA 1
ATOM 1856 C C . ARG C 1 33 ? 76.513 80.141 14.299 1.00 63.10 32 ARG C C 1
ATOM 1857 O O . ARG C 1 33 ? 77.529 80.050 15.001 1.00 62.13 32 ARG C O 1
ATOM 1865 N N . ASP C 1 34 ? 75.439 79.364 14.429 1.00 62.77 33 ASP C N 1
ATOM 1866 C CA . ASP C 1 34 ? 75.280 78.269 15.426 1.00 62.16 33 ASP C CA 1
ATOM 1867 C C . ASP C 1 34 ? 76.164 77.073 15.044 1.00 57.05 33 ASP C C 1
ATOM 1868 O O . ASP C 1 34 ? 76.737 76.443 15.943 1.00 54.85 33 ASP C O 1
ATOM 1873 N N . ILE C 1 35 ? 76.227 76.735 13.755 1.00 53.90 34 ILE C N 1
ATOM 1874 C CA . ILE C 1 35 ? 76.936 75.519 13.270 1.00 50.13 34 ILE C CA 1
ATOM 1875 C C . ILE C 1 35 ? 78.448 75.763 13.234 1.00 48.65 34 ILE C C 1
ATOM 1876 O O . ILE C 1 35 ? 79.196 74.877 13.689 1.00 47.05 34 ILE C O 1
ATOM 1881 N N . ILE C 1 36 ? 78.899 76.883 12.675 1.00 48.58 35 ILE C N 1
ATOM 1882 C CA . ILE C 1 36 ? 80.357 77.130 12.506 1.00 48.12 35 ILE C CA 1
ATOM 1883 C C . ILE C 1 36 ? 80.939 77.753 13.783 1.00 48.87 35 ILE C C 1
ATOM 1884 O O . ILE C 1 36 ? 81.002 78.966 13.914 1.00 51.90 35 ILE C O 1
ATOM 1889 N N . THR C 1 37 ? 81.329 76.885 14.693 1.00 47.23 36 THR C N 1
ATOM 1890 C CA . THR C 1 37 ? 81.942 77.200 15.999 1.00 48.94 36 THR C CA 1
ATOM 1891 C C . THR C 1 37 ? 83.473 77.098 15.894 1.00 47.99 36 THR C C 1
ATOM 1892 O O . THR C 1 37 ? 83.972 76.651 14.843 1.00 46.87 36 THR C O 1
ATOM 1896 N N . HIS C 1 38 ? 84.200 77.495 16.935 1.00 48.48 37 HIS C N 1
ATOM 1897 C CA . HIS C 1 38 ? 85.667 77.283 17.012 1.00 47.25 37 HIS C CA 1
ATOM 1898 C C . HIS C 1 38 ? 85.958 75.798 16.774 1.00 44.14 37 HIS C C 1
ATOM 1899 O O . HIS C 1 38 ? 86.889 75.480 16.004 1.00 42.92 37 HIS C O 1
ATOM 1906 N N . ARG C 1 39 ? 85.148 74.919 17.370 1.00 43.06 38 ARG C N 1
ATOM 1907 C CA . ARG C 1 39 ? 85.364 73.451 17.324 1.00 41.31 38 ARG C CA 1
ATOM 1908 C C . ARG C 1 39 ? 85.224 72.953 15.890 1.00 38.03 38 ARG C C 1
ATOM 1909 O O . ARG C 1 39 ? 85.923 72.006 15.545 1.00 36.34 38 ARG C O 1
ATOM 1917 N N . PHE C 1 40 ? 84.329 73.562 15.107 1.00 36.67 39 PHE C N 1
ATOM 1918 C CA . PHE C 1 40 ? 84.134 73.271 13.663 1.00 34.51 39 PHE C CA 1
ATOM 1919 C C . PHE C 1 40 ? 85.423 73.605 12.913 1.00 34.48 39 PHE C C 1
ATOM 1920 O O . PHE C 1 40 ? 85.938 72.726 12.214 1.00 34.24 39 PHE C O 1
ATOM 1928 N N . ILE C 1 41 ? 85.954 74.815 13.084 1.00 35.77 40 ILE C N 1
ATOM 1929 C CA . ILE C 1 41 ? 87.228 75.247 12.433 1.00 36.70 40 ILE C CA 1
ATOM 1930 C C . ILE C 1 41 ? 88.380 74.327 12.862 1.00 35.69 40 ILE C C 1
ATOM 1931 O O . ILE C 1 41 ? 89.219 74.022 12.010 1.00 35.21 40 ILE C O 1
ATOM 1936 N N . TYR C 1 42 ? 88.421 73.925 14.133 1.00 35.62 41 TYR C N 1
ATOM 1937 C CA . TYR C 1 42 ? 89.477 73.046 14.691 1.00 35.53 41 TYR C CA 1
ATOM 1938 C C . TYR C 1 42 ? 89.537 71.759 13.884 1.00 35.11 41 TYR C C 1
ATOM 1939 O O . TYR C 1 42 ? 90.639 71.312 13.526 1.00 36.35 41 TYR C O 1
ATOM 1948 N N . LEU C 1 43 ? 88.376 71.194 13.592 1.00 35.02 42 LEU C N 1
ATOM 1949 C CA . LEU C 1 43 ? 88.256 69.917 12.861 1.00 35.63 42 LEU C CA 1
ATOM 1950 C C . LEU C 1 43 ? 88.702 70.129 11.413 1.00 35.47 42 LEU C C 1
ATOM 1951 O O . LEU C 1 43 ? 89.433 69.280 10.900 1.00 36.86 42 LEU C O 1
ATOM 1956 N N . ILE C 1 44 ? 88.304 71.224 10.786 1.00 35.35 43 ILE C N 1
ATOM 1957 C CA . ILE C 1 44 ? 88.646 71.502 9.363 1.00 36.63 43 ILE C CA 1
ATOM 1958 C C . ILE C 1 44 ? 90.156 71.680 9.273 1.00 38.39 43 ILE C C 1
ATOM 1959 O O . ILE C 1 44 ? 90.761 71.123 8.352 1.00 40.17 43 ILE C O 1
ATOM 1964 N N . ASN C 1 45 ? 90.734 72.442 10.189 1.00 38.84 44 ASN C N 1
ATOM 1965 C CA . ASN C 1 45 ? 92.182 72.732 10.190 1.00 40.62 44 ASN C CA 1
ATOM 1966 C C . ASN C 1 45 ? 92.933 71.413 10.301 1.00 41.37 44 ASN C C 1
ATOM 1967 O O . ASN C 1 45 ? 93.938 71.261 9.589 1.00 43.23 44 ASN C O 1
ATOM 1972 N N . HIS C 1 46 ? 92.443 70.492 11.131 1.00 41.11 45 HIS C N 1
ATOM 1973 C CA . HIS C 1 46 ? 93.055 69.153 11.308 1.00 42.49 45 HIS C CA 1
ATOM 1974 C C . HIS C 1 46 ? 93.061 68.408 9.966 1.00 44.96 45 HIS C C 1
ATOM 1975 O O . HIS C 1 46 ? 94.168 68.019 9.519 1.00 47.27 45 HIS C O 1
ATOM 1982 N N . GLU C 1 47 ? 91.897 68.236 9.329 1.00 46.22 46 GLU C N 1
ATOM 1983 C CA . GLU C 1 47 ? 91.771 67.514 8.030 1.00 48.90 46 GLU C CA 1
ATOM 1984 C C . GLU C 1 47 ? 92.714 68.152 7.003 1.00 49.26 46 GLU C C 1
ATOM 1985 O O . GLU C 1 47 ? 93.288 67.422 6.203 1.00 50.95 46 GLU C O 1
ATOM 1991 N N . CYS C 1 48 ? 92.868 69.471 7.029 1.00 47.87 47 CYS C N 1
ATOM 1992 C CA . CYS C 1 48 ? 93.720 70.211 6.069 1.00 49.69 47 CYS C CA 1
ATOM 1993 C C . CYS C 1 48 ? 95.185 69.778 6.212 1.00 51.15 47 CYS C C 1
ATOM 1994 O O . CYS C 1 48 ? 95.841 69.607 5.190 1.00 52.70 47 CYS C O 1
ATOM 1997 N N . ILE C 1 49 ? 95.682 69.626 7.434 1.00 50.75 48 ILE C N 1
ATOM 1998 C CA . ILE C 1 49 ? 97.101 69.239 7.665 1.00 52.99 48 ILE C CA 1
ATOM 1999 C C . ILE C 1 49 ? 97.223 67.737 7.437 1.00 54.12 48 ILE C C 1
ATOM 2000 O O . ILE C 1 49 ? 98.097 67.314 6.699 1.00 57.14 48 ILE C O 1
ATOM 2005 N N . VAL C 1 50 ? 96.397 66.968 8.114 1.00 53.17 49 VAL C N 1
ATOM 2006 C CA . VAL C 1 50 ? 96.539 65.493 8.156 1.00 56.15 49 VAL C CA 1
ATOM 2007 C C . VAL C 1 50 ? 96.462 64.947 6.725 1.00 59.84 49 VAL C C 1
ATOM 2008 O O . VAL C 1 50 ? 97.232 64.038 6.423 1.00 63.10 49 VAL C O 1
ATOM 2012 N N . ARG C 1 51 ? 95.622 65.510 5.855 1.00 61.20 50 ARG C N 1
ATOM 2013 C CA . ARG C 1 51 ? 95.422 65.008 4.471 1.00 64.03 50 ARG C CA 1
ATOM 2014 C C . ARG C 1 51 ? 95.937 65.998 3.426 1.00 64.08 50 ARG C C 1
ATOM 2015 O O . ARG C 1 51 ? 95.695 65.756 2.252 1.00 65.54 50 ARG C O 1
ATOM 2023 N N . LYS C 1 52 ? 96.618 67.061 3.845 1.00 62.62 51 LYS C N 1
ATOM 2024 C CA . LYS C 1 52 ? 97.281 68.065 2.966 1.00 64.90 51 LYS C CA 1
ATOM 2025 C C . LYS C 1 52 ? 96.354 68.495 1.827 1.00 64.32 51 LYS C C 1
ATOM 2026 O O . LYS C 1 52 ? 96.762 68.416 0.691 1.00 68.74 51 LYS C O 1
ATOM 2032 N N . LEU C 1 53 ? 95.164 68.983 2.129 1.00 60.33 52 LEU C N 1
ATOM 2033 C CA . LEU C 1 53 ? 94.139 69.280 1.102 1.00 61.12 52 LEU C CA 1
ATOM 2034 C C . LEU C 1 53 ? 94.482 70.585 0.400 1.00 63.91 52 LEU C C 1
ATOM 2035 O O . LEU C 1 53 ? 95.010 71.466 1.063 1.00 62.94 52 LEU C O 1
ATOM 2040 N N . ASP C 1 54 ? 94.144 70.712 -0.882 1.00 68.35 53 ASP C N 1
ATOM 2041 C CA . ASP C 1 54 ? 94.158 72.015 -1.600 1.00 72.04 53 ASP C CA 1
ATOM 2042 C C . ASP C 1 54 ? 92.825 72.716 -1.324 1.00 69.50 53 ASP C C 1
ATOM 2043 O O . ASP C 1 54 ? 91.974 72.116 -0.652 1.00 65.41 53 ASP C O 1
ATOM 2048 N N . GLU C 1 55 ? 92.673 73.943 -1.815 1.00 72.63 54 GLU C N 1
ATOM 2049 C CA . GLU C 1 55 ? 91.484 74.803 -1.593 1.00 72.62 54 GLU C CA 1
ATOM 2050 C C . GLU C 1 55 ? 90.210 74.055 -2.000 1.00 71.58 54 GLU C C 1
ATOM 2051 O O . GLU C 1 55 ? 89.225 74.110 -1.261 1.00 69.23 54 GLU C O 1
ATOM 2057 N N . ARG C 1 56 ? 90.217 73.393 -3.146 1.00 74.78 55 ARG C N 1
ATOM 2058 C CA . ARG C 1 56 ? 88.997 72.785 -3.714 1.00 74.95 55 ARG C CA 1
ATOM 2059 C C . ARG C 1 56 ? 88.541 71.671 -2.766 1.00 69.40 55 ARG C C 1
ATOM 2060 O O . ARG C 1 56 ? 87.325 71.595 -2.453 1.00 67.31 55 ARG C O 1
ATOM 2068 N N . GLN C 1 57 ? 89.494 70.880 -2.274 1.00 66.54 56 GLN C N 1
ATOM 2069 C CA . GLN C 1 57 ? 89.219 69.734 -1.381 1.00 62.16 56 GLN C CA 1
ATOM 2070 C C . GLN C 1 57 ? 88.778 70.238 -0.001 1.00 57.31 56 GLN C C 1
ATOM 2071 O O . GLN C 1 57 ? 87.844 69.638 0.604 1.00 53.86 56 GLN C O 1
ATOM 2077 N N . ALA C 1 58 ? 89.472 71.256 0.511 1.00 56.65 57 ALA C N 1
ATOM 2078 C CA . ALA C 1 58 ? 89.218 71.796 1.860 1.00 53.52 57 ALA C CA 1
ATOM 2079 C C . ALA C 1 58 ? 87.816 72.399 1.851 1.00 52.68 57 ALA C C 1
ATOM 2080 O O . ALA C 1 58 ? 87.039 72.109 2.776 1.00 50.67 57 ALA C O 1
ATOM 2082 N N . THR C 1 59 ? 87.483 73.155 0.811 1.00 54.54 58 THR C N 1
ATOM 2083 C CA . THR C 1 59 ? 86.128 73.737 0.647 1.00 54.36 58 THR C CA 1
ATOM 2084 C C . THR C 1 59 ? 85.070 72.628 0.636 1.00 52.10 58 THR C C 1
ATOM 2085 O O . THR C 1 59 ? 84.079 72.769 1.335 1.00 50.41 58 THR C O 1
ATOM 2089 N N . PHE C 1 60 ? 85.273 71.558 -0.116 1.00 52.90 59 PHE C N 1
ATOM 2090 C CA . PHE C 1 60 ? 84.306 70.434 -0.181 1.00 51.77 59 PHE C CA 1
ATOM 2091 C C . PHE C 1 60 ? 84.111 69.892 1.243 1.00 48.07 59 PHE C C 1
ATOM 2092 O O . PHE C 1 60 ? 82.956 69.799 1.718 1.00 45.99 59 PHE C O 1
ATOM 2100 N N . THR C 1 61 ? 85.212 69.551 1.918 1.00 47.39 60 THR C N 1
ATOM 2101 C CA . THR C 1 61 ? 85.184 69.009 3.300 1.00 44.58 60 THR C CA 1
ATOM 2102 C C . THR C 1 61 ? 84.449 70.004 4.207 1.00 42.96 60 THR C C 1
ATOM 2103 O O . THR C 1 61 ? 83.631 69.573 5.018 1.00 41.46 60 THR C O 1
ATOM 2107 N N . PHE C 1 62 ? 84.733 71.296 4.058 1.00 42.95 61 PHE C N 1
ATOM 2108 C CA . PHE C 1 62 ? 84.058 72.366 4.816 1.00 41.59 61 PHE C CA 1
ATOM 2109 C C . PHE C 1 62 ? 82.546 72.284 4.579 1.00 41.07 61 PHE C C 1
ATOM 2110 O O . PHE C 1 62 ? 81.813 72.270 5.566 1.00 40.29 61 PHE C O 1
ATOM 2118 N N . LEU C 1 63 ? 82.089 72.203 3.332 1.00 41.93 62 LEU C N 1
ATOM 2119 C CA . LEU C 1 63 ? 80.633 72.240 3.029 1.00 41.88 62 LEU C CA 1
ATOM 2120 C C . LEU C 1 63 ? 79.973 70.925 3.440 1.00 39.45 62 LEU C C 1
ATOM 2121 O O . LEU C 1 63 ? 78.851 70.983 3.966 1.00 38.95 62 LEU C O 1
ATOM 2126 N N . VAL C 1 64 ? 80.622 69.783 3.213 1.00 38.64 63 VAL C N 1
ATOM 2127 C CA . VAL C 1 64 ? 80.020 68.482 3.618 1.00 36.85 63 VAL C CA 1
ATOM 2128 C C . VAL C 1 64 ? 79.765 68.527 5.124 1.00 33.88 63 VAL C C 1
ATOM 2129 O O . VAL C 1 64 ? 78.672 68.196 5.508 1.00 32.95 63 VAL C O 1
ATOM 2133 N N . ASN C 1 65 ? 80.703 69.007 5.927 1.00 32.76 64 ASN C N 1
ATOM 2134 C CA . ASN C 1 65 ? 80.550 69.053 7.407 1.00 31.45 64 ASN C CA 1
ATOM 2135 C C . ASN C 1 65 ? 79.479 70.072 7.782 1.00 31.36 64 ASN C C 1
ATOM 2136 O O . ASN C 1 65 ? 78.693 69.756 8.665 1.00 30.88 64 ASN C O 1
ATOM 2141 N N . TYR C 1 66 ? 79.413 71.221 7.118 1.00 32.49 65 TYR C N 1
ATOM 2142 C CA . TYR C 1 66 ? 78.337 72.219 7.343 1.00 33.49 65 TYR C CA 1
ATOM 2143 C C . TYR C 1 66 ? 76.973 71.575 7.088 1.00 33.47 65 TYR C C 1
ATOM 2144 O O . TYR C 1 66 ? 76.121 71.580 7.944 1.00 33.02 65 TYR C O 1
ATOM 2153 N N . GLU C 1 67 ? 76.785 71.023 5.908 1.00 34.71 66 GLU C N 1
ATOM 2154 C CA . GLU C 1 67 ? 75.493 70.450 5.487 1.00 35.81 66 GLU C CA 1
ATOM 2155 C C . GLU C 1 67 ? 75.081 69.310 6.411 1.00 34.94 66 GLU C C 1
ATOM 2156 O O . GLU C 1 67 ? 73.905 69.200 6.651 1.00 34.58 66 GLU C O 1
ATOM 2162 N N . MET C 1 68 ? 75.991 68.485 6.910 1.00 34.94 67 MET C N 1
ATOM 2163 C CA . MET C 1 68 ? 75.628 67.411 7.863 1.00 35.55 67 MET C CA 1
ATOM 2164 C C . MET C 1 68 ? 75.130 68.023 9.163 1.00 34.36 67 MET C C 1
ATOM 2165 O O . MET C 1 68 ? 74.092 67.591 9.662 1.00 34.84 67 MET C O 1
ATOM 2170 N N . LYS C 1 69 ? 75.849 68.986 9.711 1.00 33.83 68 LYS C N 1
ATOM 2171 C CA . LYS C 1 69 ? 75.461 69.640 10.979 1.00 34.30 68 LYS C CA 1
ATOM 2172 C C . LYS C 1 69 ? 74.091 70.288 10.803 1.00 34.05 68 LYS C C 1
ATOM 2173 O O . LYS C 1 69 ? 73.293 70.216 11.741 1.00 34.55 68 LYS C O 1
ATOM 2179 N N . LEU C 1 70 ? 73.838 70.849 9.625 1.00 33.32 69 LEU C N 1
ATOM 2180 C CA . LEU C 1 70 ? 72.568 71.510 9.286 1.00 34.27 69 LEU C CA 1
ATOM 2181 C C . LEU C 1 70 ? 71.467 70.460 9.256 1.00 34.17 69 LEU C C 1
ATOM 2182 O O . LEU C 1 70 ? 70.471 70.637 9.939 1.00 35.69 69 LEU C O 1
ATOM 2187 N N . LEU C 1 71 ? 71.638 69.416 8.468 1.00 33.27 70 LEU C N 1
ATOM 2188 C CA . LEU C 1 71 ? 70.673 68.300 8.327 1.00 33.42 70 LEU C CA 1
ATOM 2189 C C . LEU C 1 71 ? 70.335 67.761 9.717 1.00 33.38 70 LEU C C 1
ATOM 2190 O O . LEU C 1 71 ? 69.148 67.669 10.028 1.00 34.42 70 LEU C O 1
ATOM 2195 N N . HIS C 1 72 ? 71.337 67.458 10.547 1.00 32.90 71 HIS C N 1
ATOM 2196 C CA A HIS C 1 72 ? 71.106 66.936 11.920 0.50 33.69 71 HIS C CA 1
ATOM 2197 C CA B HIS C 1 72 ? 71.101 66.948 11.928 0.50 33.94 71 HIS C CA 1
ATOM 2198 C C . HIS C 1 72 ? 70.269 67.941 12.729 1.00 35.78 71 HIS C C 1
ATOM 2199 O O . HIS C 1 72 ? 69.589 67.513 13.643 1.00 37.96 71 HIS C O 1
ATOM 2212 N N . LYS C 1 73 ? 70.318 69.218 12.387 1.00 36.85 72 LYS C N 1
ATOM 2213 C CA . LYS C 1 73 ? 69.710 70.272 13.232 1.00 39.66 72 LYS C CA 1
ATOM 2214 C C . LYS C 1 73 ? 68.259 70.591 12.828 1.00 40.49 72 LYS C C 1
ATOM 2215 O O . LYS C 1 73 ? 67.436 70.827 13.734 1.00 41.94 72 LYS C O 1
ATOM 2221 N N . VAL C 1 74 ? 67.960 70.633 11.530 1.00 39.08 73 VAL C N 1
ATOM 2222 C CA . VAL C 1 74 ? 66.647 71.105 11.002 1.00 40.30 73 VAL C CA 1
ATOM 2223 C C . VAL C 1 74 ? 65.888 69.960 10.324 1.00 39.72 73 VAL C C 1
ATOM 2224 O O . VAL C 1 74 ? 64.756 70.220 9.817 1.00 41.70 73 VAL C O 1
ATOM 2228 N N . GLY C 1 75 ? 66.461 68.760 10.279 1.00 37.54 74 GLY C N 1
ATOM 2229 C CA . GLY C 1 75 ? 65.809 67.591 9.673 1.00 37.62 74 GLY C CA 1
ATOM 2230 C C . GLY C 1 75 ? 65.691 67.738 8.167 1.00 37.78 74 GLY C C 1
ATOM 2231 O O . GLY C 1 75 ? 66.049 68.814 7.636 1.00 38.13 74 GLY C O 1
ATOM 2232 N N . SER C 1 76 ? 65.144 66.712 7.507 1.00 38.11 75 SER C N 1
ATOM 2233 C CA . SER C 1 76 ? 65.163 66.517 6.038 1.00 38.43 75 SER C CA 1
ATOM 2234 C C . SER C 1 76 ? 64.473 67.679 5.301 1.00 39.67 75 SER C C 1
ATOM 2235 O O . SER C 1 76 ? 65.061 68.235 4.399 1.00 39.57 75 SER C O 1
ATOM 2238 N N . THR C 1 77 ? 63.236 68.026 5.650 1.00 41.26 76 THR C N 1
ATOM 2239 C CA . THR C 1 77 ? 62.371 68.881 4.799 1.00 43.48 76 THR C CA 1
ATOM 2240 C C . THR C 1 77 ? 63.005 70.267 4.679 1.00 43.69 76 THR C C 1
ATOM 2241 O O . THR C 1 77 ? 63.133 70.762 3.543 1.00 44.66 76 THR C O 1
ATOM 2245 N N . LYS C 1 78 ? 63.442 70.840 5.798 1.00 43.06 77 LYS C N 1
ATOM 2246 C CA . LYS C 1 78 ? 64.057 72.183 5.818 1.00 44.09 77 LYS C CA 1
ATOM 2247 C C . LYS C 1 78 ? 65.435 72.118 5.159 1.00 42.78 77 LYS C C 1
ATOM 2248 O O . LYS C 1 78 ? 65.753 73.044 4.389 1.00 43.93 77 LYS C O 1
ATOM 2254 N N . TYR C 1 79 ? 66.221 71.073 5.433 1.00 41.00 78 TYR C N 1
ATOM 2255 C CA . TYR C 1 79 ? 67.553 70.885 4.807 1.00 40.39 78 TYR C CA 1
ATOM 2256 C C . TYR C 1 79 ? 67.395 71.048 3.302 1.00 43.39 78 TYR C C 1
ATOM 2257 O O . TYR C 1 79 ? 68.168 71.821 2.708 1.00 44.86 78 TYR C O 1
ATOM 2266 N N . LYS C 1 80 ? 66.430 70.352 2.706 1.00 45.77 79 LYS C N 1
ATOM 2267 C CA . LYS C 1 80 ? 66.260 70.335 1.237 1.00 49.26 79 LYS C CA 1
ATOM 2268 C C . LYS C 1 80 ? 65.860 71.740 0.759 1.00 52.71 79 LYS C C 1
ATOM 2269 O O . LYS C 1 80 ? 66.284 72.119 -0.336 1.00 54.12 79 LYS C O 1
ATOM 2275 N N . LYS C 1 81 ? 65.089 72.489 1.551 1.00 54.98 80 LYS C N 1
ATOM 2276 C CA . LYS C 1 81 ? 64.672 73.868 1.185 1.00 59.77 80 LYS C CA 1
ATOM 2277 C C . LYS C 1 81 ? 65.906 74.762 1.172 1.00 59.28 80 LYS C C 1
ATOM 2278 O O . LYS C 1 81 ? 66.110 75.479 0.178 1.00 62.44 80 LYS C O 1
ATOM 2284 N N . TYR C 1 82 ? 66.673 74.723 2.257 1.00 55.99 81 TYR C N 1
ATOM 2285 C CA . TYR C 1 82 ? 67.840 75.613 2.483 1.00 55.87 81 TYR C CA 1
ATOM 2286 C C . TYR C 1 82 ? 68.934 75.308 1.453 1.00 56.48 81 TYR C C 1
ATOM 2287 O O . TYR C 1 82 ? 69.532 76.265 0.948 1.00 58.85 81 TYR C O 1
ATOM 2296 N N . THR C 1 83 ? 69.178 74.036 1.125 1.00 56.01 82 THR C N 1
ATOM 2297 C CA . THR C 1 83 ? 70.232 73.674 0.143 1.00 58.06 82 THR C CA 1
ATOM 2298 C C . THR C 1 83 ? 69.829 74.183 -1.243 1.00 63.94 82 THR C C 1
ATOM 2299 O O . THR C 1 83 ? 70.720 74.704 -1.939 1.00 66.68 82 THR C O 1
ATOM 2303 N N . GLU C 1 84 ? 68.557 74.054 -1.641 1.00 67.91 83 GLU C N 1
ATOM 2304 C CA . GLU C 1 84 ? 68.123 74.501 -2.993 1.00 74.05 83 GLU C CA 1
ATOM 2305 C C . GLU C 1 84 ? 68.111 76.039 -3.007 1.00 76.79 83 GLU C C 1
ATOM 2306 O O . GLU C 1 84 ? 68.420 76.612 -4.071 1.00 79.47 83 GLU C O 1
ATOM 2312 N N . TYR C 1 85 ? 67.848 76.677 -1.858 1.00 75.72 84 TYR C N 1
ATOM 2313 C CA . TYR C 1 85 ? 67.917 78.153 -1.694 1.00 78.83 84 TYR C CA 1
ATOM 2314 C C . TYR C 1 85 ? 69.357 78.647 -1.876 1.00 79.46 84 TYR C C 1
ATOM 2315 O O . TYR C 1 85 ? 69.547 79.682 -2.537 1.00 83.83 84 TYR C O 1
ATOM 2324 N N . ASN C 1 86 ? 70.338 77.942 -1.311 1.00 76.35 85 ASN C N 1
ATOM 2325 C CA . ASN C 1 86 ? 71.775 78.315 -1.408 1.00 77.77 85 ASN C CA 1
ATOM 2326 C C . ASN C 1 86 ? 72.262 78.164 -2.849 1.00 82.12 85 ASN C C 1
ATOM 2327 O O . ASN C 1 86 ? 73.062 78.999 -3.288 1.00 87.29 85 ASN C O 1
ATOM 2332 N N . THR C 1 87 ? 71.821 77.136 -3.567 1.00 82.29 86 THR C N 1
ATOM 2333 C CA . THR C 1 87 ? 72.292 76.891 -4.955 1.00 86.08 86 THR C CA 1
ATOM 2334 C C . THR C 1 87 ? 71.922 78.107 -5.806 1.00 91.46 86 THR C C 1
ATOM 2335 O O . THR C 1 87 ? 72.693 78.436 -6.718 1.00 95.44 86 THR C O 1
ATOM 2339 N N . LYS C 1 88 ? 70.811 78.764 -5.471 1.00 92.07 87 LYS C N 1
ATOM 2340 C CA . LYS C 1 88 ? 70.188 79.829 -6.290 1.00 97.71 87 LYS C CA 1
ATOM 2341 C C . LYS C 1 88 ? 70.696 81.200 -5.828 1.00 100.19 87 LYS C C 1
ATOM 2342 O O . LYS C 1 88 ? 70.978 82.022 -6.693 1.00 105.17 87 LYS C O 1
ATOM 2348 N N . TYR C 1 89 ? 70.853 81.427 -4.524 1.00 97.99 88 TYR C N 1
ATOM 2349 C CA . TYR C 1 89 ? 71.160 82.767 -3.953 1.00 102.03 88 TYR C CA 1
ATOM 2350 C C . TYR C 1 89 ? 72.510 82.791 -3.220 1.00 100.35 88 TYR C C 1
ATOM 2351 O O . TYR C 1 89 ? 72.877 83.862 -2.732 1.00 102.24 88 TYR C O 1
ATOM 2360 N N . GLY C 1 90 ? 73.237 81.671 -3.148 1.00 98.16 89 GLY C N 1
ATOM 2361 C CA . GLY C 1 90 ? 74.621 81.643 -2.639 1.00 98.31 89 GLY C CA 1
ATOM 2362 C C . GLY C 1 90 ? 74.727 82.057 -1.178 1.00 98.73 89 GLY C C 1
ATOM 2363 O O . GLY C 1 90 ? 75.733 82.674 -0.840 1.00 101.52 89 GLY C O 1
ATOM 2364 N N . THR C 1 91 ? 73.768 81.653 -0.333 1.00 98.09 90 THR C N 1
ATOM 2365 C CA . THR C 1 91 ? 73.665 82.054 1.099 1.00 97.19 90 THR C CA 1
ATOM 2366 C C . THR C 1 91 ? 74.335 81.028 2.025 1.00 92.10 90 THR C C 1
ATOM 2367 O O . THR C 1 91 ? 74.309 81.234 3.282 1.00 89.91 90 THR C O 1
ATOM 2371 N N . PHE C 1 92 ? 74.920 79.974 1.439 1.00 89.69 91 PHE C N 1
ATOM 2372 C CA . PHE C 1 92 ? 75.843 78.986 2.062 1.00 84.41 91 PHE C CA 1
ATOM 2373 C C . PHE C 1 92 ? 77.140 79.680 2.427 1.00 82.83 91 PHE C C 1
ATOM 2374 O O . PHE C 1 92 ? 77.708 80.370 1.581 1.00 84.73 91 PHE C O 1
ATOM 2382 N N . PRO C 1 93 ? 77.682 79.452 3.646 1.00 76.74 92 PRO C N 1
ATOM 2383 C CA . PRO C 1 93 ? 78.964 80.033 4.017 1.00 76.10 92 PRO C CA 1
ATOM 2384 C C . PRO C 1 93 ? 80.107 79.426 3.193 1.00 75.58 92 PRO C C 1
ATOM 2385 O O . PRO C 1 93 ? 79.998 78.291 2.782 1.00 72.49 92 PRO C O 1
ATOM 2389 N N . MET C 1 94 ? 81.132 80.245 2.937 1.00 78.40 93 MET C N 1
ATOM 2390 C CA . MET C 1 94 ? 82.390 79.875 2.255 1.00 78.41 93 MET C CA 1
ATOM 2391 C C . MET C 1 94 ? 83.523 80.058 3.249 1.00 73.78 93 MET C C 1
ATOM 2392 O O . MET C 1 94 ? 83.579 81.050 3.961 1.00 73.30 93 MET C O 1
ATOM 2397 N N . PRO C 1 95 ? 84.490 79.129 3.288 1.00 69.40 94 PRO C N 1
ATOM 2398 C CA . PRO C 1 95 ? 85.644 79.272 4.166 1.00 67.09 94 PRO C CA 1
ATOM 2399 C C . PRO C 1 95 ? 86.716 80.174 3.541 1.00 67.99 94 PRO C C 1
ATOM 2400 O O . PRO C 1 95 ? 86.882 80.136 2.354 1.00 69.05 94 PRO C O 1
ATOM 2404 N N . ILE C 1 96 ? 87.387 80.972 4.362 1.00 67.32 95 ILE C N 1
ATOM 2405 C CA . ILE C 1 96 ? 88.571 81.782 3.975 1.00 70.45 95 ILE C CA 1
ATOM 2406 C C . ILE C 1 96 ? 89.796 81.053 4.515 1.00 67.97 95 ILE C C 1
ATOM 2407 O O . ILE C 1 96 ? 89.900 80.934 5.750 1.00 65.10 95 ILE C O 1
ATOM 2412 N N . PHE C 1 97 ? 90.670 80.596 3.618 1.00 68.65 96 PHE C N 1
ATOM 2413 C CA . PHE C 1 97 ? 91.896 79.821 3.928 1.00 67.48 96 PHE C CA 1
ATOM 2414 C C . PHE C 1 97 ? 93.125 80.707 3.748 1.00 71.10 96 PHE C C 1
ATOM 2415 O O . PHE C 1 97 ? 93.105 81.553 2.852 1.00 75.88 96 PHE C O 1
ATOM 2423 N N . ILE C 1 98 ? 94.176 80.507 4.536 1.00 69.66 97 ILE C N 1
ATOM 2424 C CA . ILE C 1 98 ? 95.514 81.080 4.225 1.00 72.65 97 ILE C CA 1
ATOM 2425 C C . ILE C 1 98 ? 96.492 79.919 4.112 1.00 71.33 97 ILE C C 1
ATOM 2426 O O . ILE C 1 98 ? 96.160 78.832 4.592 1.00 67.28 97 ILE C O 1
ATOM 2431 N N . ASN C 1 99 ? 97.618 80.155 3.446 1.00 75.87 98 ASN C N 1
ATOM 2432 C CA . ASN C 1 99 ? 98.556 79.097 3.003 1.00 76.98 98 ASN C CA 1
ATOM 2433 C C . ASN C 1 99 ? 99.848 79.195 3.806 1.00 77.42 98 ASN C C 1
ATOM 2434 O O . ASN C 1 99 ? 100.617 80.114 3.538 1.00 80.77 98 ASN C O 1
ATOM 2439 N N . HIS C 1 100 ? 100.072 78.271 4.741 1.00 74.71 99 HIS C N 1
ATOM 2440 C CA . HIS C 1 100 ? 101.322 78.172 5.543 1.00 75.66 99 HIS C CA 1
ATOM 2441 C C . HIS C 1 100 ? 102.219 77.074 4.980 1.00 78.68 99 HIS C C 1
ATOM 2442 O O . HIS C 1 100 ? 102.127 75.954 5.469 1.00 76.68 99 HIS C O 1
ATOM 2449 N N . ASP C 1 101 ? 103.097 77.399 4.030 1.00 85.54 100 ASP C N 1
ATOM 2450 C CA . ASP C 1 101 ? 103.843 76.375 3.250 1.00 89.61 100 ASP C CA 1
ATOM 2451 C C . ASP C 1 101 ? 102.789 75.683 2.382 1.00 88.59 100 ASP C C 1
ATOM 2452 O O . ASP C 1 101 ? 102.020 76.427 1.792 1.00 91.99 100 ASP C O 1
ATOM 2457 N N . GLY C 1 102 ? 102.689 74.353 2.349 1.00 86.01 101 GLY C N 1
ATOM 2458 C CA . GLY C 1 102 ? 101.641 73.672 1.562 1.00 83.98 101 GLY C CA 1
ATOM 2459 C C . GLY C 1 102 ? 100.430 73.288 2.402 1.00 78.60 101 GLY C C 1
ATOM 2460 O O . GLY C 1 102 ? 99.657 72.398 1.926 1.00 79.49 101 GLY C O 1
ATOM 2461 N N . PHE C 1 103 ? 100.268 73.868 3.601 1.00 72.87 102 PHE C N 1
ATOM 2462 C CA . PHE C 1 103 ? 99.192 73.506 4.555 1.00 66.65 102 PHE C CA 1
ATOM 2463 C C . PHE C 1 103 ? 98.224 74.676 4.720 1.00 63.86 102 PHE C C 1
ATOM 2464 O O . PHE C 1 103 ? 98.697 75.787 5.050 1.00 64.70 102 PHE C O 1
ATOM 2472 N N . LEU C 1 104 ? 96.930 74.418 4.488 1.00 59.75 103 LEU C N 1
ATOM 2473 C CA . LEU C 1 104 ? 95.870 75.444 4.606 1.00 57.93 103 LEU C CA 1
ATOM 2474 C C . LEU C 1 104 ? 95.434 75.573 6.069 1.00 54.43 103 LEU C C 1
ATOM 2475 O O . LEU C 1 104 ? 95.378 74.544 6.811 1.00 51.48 103 LEU C O 1
ATOM 2480 N N . GLU C 1 105 ? 95.112 76.802 6.470 1.00 54.56 104 GLU C N 1
ATOM 2481 C CA . GLU C 1 105 ? 94.426 77.097 7.753 1.00 52.50 104 GLU C CA 1
ATOM 2482 C C . GLU C 1 105 ? 93.184 77.923 7.427 1.00 53.49 104 GLU C C 1
ATOM 2483 O O . GLU C 1 105 ? 93.313 78.890 6.671 1.00 56.73 104 GLU C O 1
ATOM 2489 N N . CYS C 1 106 ? 92.025 77.526 7.945 1.00 51.71 105 CYS C N 1
ATOM 2490 C CA . CYS C 1 106 ? 90.771 78.297 7.835 1.00 52.26 105 CYS C CA 1
ATOM 2491 C C . CYS C 1 106 ? 90.751 79.319 8.975 1.00 53.68 105 CYS C C 1
ATOM 2492 O O . CYS C 1 106 ? 90.898 78.903 10.144 1.00 50.80 105 CYS C O 1
ATOM 2495 N N . ILE C 1 107 ? 90.613 80.604 8.629 1.00 58.29 106 ILE C N 1
ATOM 2496 C CA . ILE C 1 107 ? 90.721 81.751 9.581 1.00 61.56 106 ILE C CA 1
ATOM 2497 C C . ILE C 1 107 ? 89.386 82.487 9.653 1.00 64.30 106 ILE C C 1
ATOM 2498 O O . ILE C 1 107 ? 89.317 83.467 10.431 1.00 67.15 106 ILE C O 1
ATOM 2503 N N . GLY C 1 108 ? 88.388 82.058 8.872 1.00 64.34 107 GLY C N 1
ATOM 2504 C CA . GLY C 1 108 ? 87.036 82.640 8.943 1.00 66.85 107 GLY C CA 1
ATOM 2505 C C . GLY C 1 108 ? 86.121 82.157 7.840 1.00 67.34 107 GLY C C 1
ATOM 2506 O O . GLY C 1 108 ? 86.523 81.256 7.085 1.00 65.56 107 GLY C O 1
ATOM 2507 N N . ILE C 1 109 ? 84.939 82.762 7.753 1.00 70.99 108 ILE C N 1
ATOM 2508 C CA . ILE C 1 109 ? 83.878 82.435 6.761 1.00 72.09 108 ILE C CA 1
ATOM 2509 C C . ILE C 1 109 ? 83.302 83.733 6.191 1.00 77.82 108 ILE C C 1
ATOM 2510 O O . ILE C 1 109 ? 83.272 84.752 6.912 1.00 80.94 108 ILE C O 1
ATOM 2515 N N . LYS C 1 110 ? 82.904 83.679 4.919 1.00 79.92 109 LYS C N 1
ATOM 2516 C CA . LYS C 1 110 ? 81.890 84.569 4.304 1.00 83.69 109 LYS C CA 1
ATOM 2517 C C . LYS C 1 110 ? 80.541 83.933 4.583 1.00 81.76 109 LYS C C 1
ATOM 2518 O O . LYS C 1 110 ? 80.253 82.915 3.979 1.00 79.64 109 LYS C O 1
ATOM 2524 N N . PRO C 1 111 ? 79.695 84.456 5.498 1.00 84.82 110 PRO C N 1
ATOM 2525 C CA . PRO C 1 111 ? 78.422 83.804 5.828 1.00 84.87 110 PRO C CA 1
ATOM 2526 C C . PRO C 1 111 ? 77.496 83.574 4.618 1.00 88.03 110 PRO C C 1
ATOM 2527 O O . PRO C 1 111 ? 76.809 82.541 4.612 1.00 85.78 110 PRO C O 1
ATOM 2531 N N . THR C 1 112 ? 77.503 84.529 3.665 1.00 93.82 111 THR C N 1
ATOM 2532 C CA . THR C 1 112 ? 76.823 84.487 2.341 1.00 96.10 111 THR C CA 1
ATOM 2533 C C . THR C 1 112 ? 77.716 85.172 1.296 1.00 99.90 111 THR C C 1
ATOM 2534 O O . THR C 1 112 ? 78.770 85.676 1.683 1.00 101.61 111 THR C O 1
ATOM 2538 N N . LYS C 1 113 ? 77.294 85.221 0.032 1.00 103.24 112 LYS C N 1
ATOM 2539 C CA . LYS C 1 113 ? 78.073 85.854 -1.072 1.00 108.09 112 LYS C CA 1
ATOM 2540 C C . LYS C 1 113 ? 78.235 87.352 -0.809 1.00 113.97 112 LYS C C 1
ATOM 2541 O O . LYS C 1 113 ? 79.331 87.876 -1.072 1.00 116.90 112 LYS C O 1
ATOM 2547 N N . HIS C 1 114 ? 77.189 88.022 -0.323 1.00 116.94 113 HIS C N 1
ATOM 2548 C CA . HIS C 1 114 ? 77.168 89.509 -0.238 1.00 124.38 113 HIS C CA 1
ATOM 2549 C C . HIS C 1 114 ? 77.282 89.983 1.223 1.00 123.15 113 HIS C C 1
ATOM 2550 O O . HIS C 1 114 ? 77.005 91.157 1.488 1.00 128.11 113 HIS C O 1
ATOM 2557 N N . THR C 1 115 ? 77.712 89.127 2.147 1.00 117.41 114 THR C N 1
ATOM 2558 C CA . THR C 1 115 ? 77.967 89.465 3.577 1.00 116.26 114 THR C CA 1
ATOM 2559 C C . THR C 1 115 ? 79.468 89.605 3.789 1.00 115.78 114 THR C C 1
ATOM 2560 O O . THR C 1 115 ? 80.239 88.809 3.254 1.00 112.29 114 THR C O 1
ATOM 2564 N N . PRO C 1 116 ? 79.936 90.585 4.598 1.00 118.34 115 PRO C N 1
ATOM 2565 C CA . PRO C 1 116 ? 81.362 90.698 4.904 1.00 115.91 115 PRO C CA 1
ATOM 2566 C C . PRO C 1 116 ? 81.853 89.545 5.796 1.00 106.80 115 PRO C C 1
ATOM 2567 O O . PRO C 1 116 ? 81.055 88.959 6.507 1.00 103.07 115 PRO C O 1
ATOM 2571 N N . ILE C 1 117 ? 83.152 89.254 5.709 1.00 102.74 116 ILE C N 1
ATOM 2572 C CA . ILE C 1 117 ? 83.819 88.096 6.372 1.00 94.89 116 ILE C CA 1
ATOM 2573 C C . ILE C 1 117 ? 83.656 88.195 7.889 1.00 92.81 116 ILE C C 1
ATO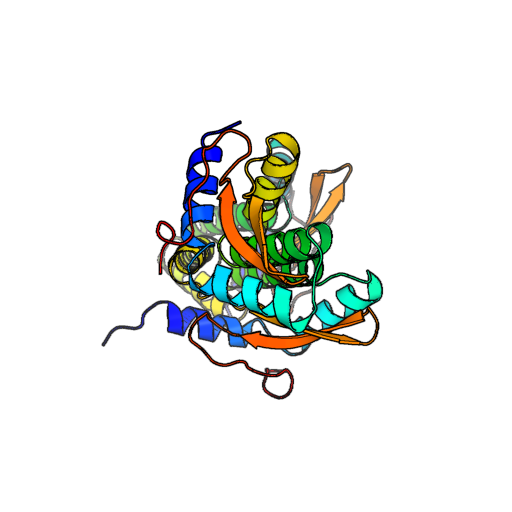M 2574 O O . ILE C 1 117 ? 83.744 89.308 8.412 1.00 97.33 116 ILE C O 1
ATOM 2579 N N . ILE C 1 118 ? 83.455 87.050 8.550 1.00 86.84 117 ILE C N 1
ATOM 2580 C CA . ILE C 1 118 ? 83.607 86.850 10.024 1.00 85.09 117 ILE C CA 1
ATOM 2581 C C . ILE C 1 118 ? 84.865 86.014 10.273 1.00 82.41 117 ILE C C 1
ATOM 2582 O O . ILE C 1 118 ? 84.958 84.912 9.742 1.00 79.33 117 ILE C O 1
ATOM 2587 N N . TYR C 1 119 ? 85.796 86.512 11.078 1.00 85.92 118 TYR C N 1
ATOM 2588 C CA . TYR C 1 119 ? 87.060 85.807 11.421 1.00 84.63 118 TYR C CA 1
ATOM 2589 C C . TYR C 1 119 ? 86.809 84.855 12.592 1.00 80.85 118 TYR C C 1
ATOM 2590 O O . TYR C 1 119 ? 85.846 85.086 13.332 1.00 79.98 118 TYR C O 1
ATOM 2599 N N . LYS C 1 120 ? 87.652 83.827 12.714 1.00 78.34 119 LYS C N 1
ATOM 2600 C CA . LYS C 1 120 ? 87.594 82.765 13.749 1.00 78.09 119 LYS C CA 1
ATOM 2601 C C . LYS C 1 120 ? 87.321 83.384 15.125 1.00 81.59 119 LYS C C 1
ATOM 2602 O O . LYS C 1 120 ? 86.447 82.869 15.848 1.00 79.30 119 LYS C O 1
ATOM 2608 N N . TYR C 1 121 ? 88.020 84.468 15.465 1.00 89.19 120 TYR C N 1
ATOM 2609 C CA . TYR C 1 121 ? 87.933 85.112 16.804 1.00 95.64 120 TYR C CA 1
ATOM 2610 C C . TYR C 1 121 ? 86.498 85.583 17.097 1.00 95.40 120 TYR C C 1
ATOM 2611 O O . TYR C 1 121 ? 86.221 85.833 18.268 1.00 96.60 120 TYR C O 1
ATOM 2620 N N . ASP C 1 122 ? 85.622 85.661 16.092 1.00 93.00 121 ASP C N 1
ATOM 2621 C CA . ASP C 1 122 ? 84.272 86.274 16.195 1.00 94.71 121 ASP C CA 1
ATOM 2622 C C . ASP C 1 122 ? 83.176 85.215 15.985 1.00 90.18 121 ASP C C 1
ATOM 2623 O O . ASP C 1 122 ? 81.999 85.583 15.929 1.00 92.10 121 ASP C O 1
ATOM 2628 N N . LEU C 1 123 ? 83.543 83.938 15.858 1.00 83.06 122 LEU C N 1
ATOM 2629 C CA . LEU C 1 123 ? 82.585 82.800 15.812 1.00 77.20 122 LEU C CA 1
ATOM 2630 C C . LEU C 1 123 ? 82.376 82.295 17.237 1.00 76.02 122 LEU C C 1
ATOM 2631 O O . LEU C 1 123 ? 83.224 82.579 18.078 1.00 76.47 122 LEU C O 1
ATOM 2636 N N . ASN C 1 124 ? 81.331 81.516 17.494 1.00 75.69 123 ASN C N 1
ATOM 2637 C CA . ASN C 1 124 ? 81.051 81.030 18.871 1.00 77.85 123 ASN C CA 1
ATOM 2638 C C . ASN C 1 124 ? 82.130 80.042 19.284 1.00 76.67 123 ASN C C 1
ATOM 2639 O O . ASN C 1 124 ? 82.803 79.462 18.430 1.00 72.60 123 ASN C O 1
ATOM 2644 N N . PRO C 1 125 ? 82.311 79.859 20.612 1.00 81.20 124 PRO C N 1
ATOM 2645 C CA . PRO C 1 125 ? 83.219 78.846 21.156 1.00 81.63 124 PRO C CA 1
ATOM 2646 C C . PRO C 1 125 ? 82.941 77.422 20.644 1.00 80.13 124 PRO C C 1
ATOM 2647 O O . PRO C 1 125 ? 82.009 77.215 19.855 1.00 78.38 124 PRO C O 1
#

InterPro domains:
  IPR004336 Respiratory synctial virus non-structural protein NS2 [PF03113] (1-124)

Sequence (314 aa):
RPLSLETTITSLTRDIITHRFIYLINHECIVRKLDERQATFTFLVNYEMKLLHKVGSTKYKKYTEYNTKYGTFPMPIFINHDGFLECIGIKPTKHTPIIYKYDLNPSLETTITSLTRDIITHRFIYLINHECIVRKLDERRQATFTFLVNYEMKLLHKVGSTKYKKYTEYNTKYGTFPMPIFINHDGFLECIGIKPTKHTPIIYKYDLNPPLSLETTITSLTRDIITHRFIYLINHECIVRKLDERQATFTFLVNYEMKLLHHKVGSTKYKKYTEYNTKYGTFPMPIFINHDGFLECIGIKPTKHTPIIYKYDLNP

Secondary structure (DSSP, 8-state):
-HHHHHHHHHHHHS-HHHHHHHHHHHHHTT--HHHHHHHHHHHHHHHHHHHHHHHHHHHHHHHHHHH--S-EEEEEEETTEEEEEEEE-SSSS--EEGGGS--/----HHHHHHHHHHHHS-HHHHHHHHHHHHHTT--HHHHHHHHHHHHHHHHHHHHHHHHHHHHHHHHHHH--S-EEEEEEETTEEEEEEEE-SSSSPPEEGGGS--/--THHHHHHHHHHHHS-HHHHHHHHHHHHHTT--HHHHHHHHHHHHHHHHHHHHHHHHHHHHHHHHHHH--S-EEEEEEETTEEEEEEEESSTTSPPEEGGGS--

Solvent-accessible surface area: 17575 Å² total; per-residue (Å²): 269,136,134,72,61,60,80,47,0,30,64,15,0,91,82,11,0,18,40,150,14,5,125,110,1,30,109,39,0,102,91,142,124,12,72,86,60,88,0,4,62,28,0,5,33,42,0,5,21,81,0,0,23,36,15,6,5,99,101,8,104,137,12,33,110,40,4,49,162,129,14,2,12,0,36,14,43,31,68,101,94,140,32,71,12,38,0,25,0,0,53,3,2,123,146,34,111,65,30,78,86,163,93,11,65,119,132,48,62,102,59,0,37,65,22,1,98,84,6,0,13,57,166,3,0,171,65,0,22,100,46,0,81,93,124,160,12,53,75,39,53,0,0,44,15,0,4,49,19,0,16,110,85,0,78,165,104,31,35,63,116,118,39,130,114,10,36,121,46,2,41,146,123,14,0,12,1,39,8,43,25,78,111,101,120,67,64,21,46,0,46,0,2,49,5,2,104,164,32,101,57,25,83,62,176,81,11,67,121,114,137,83,22,73,82,55,2,42,60,17,2,92,78,13,0,19,36,154,8,0,114,78,1,29,109,31,1,84,95,126,128,14,82,110,195,82,0,29,119,20,0,40,19,33,2,34,17,102,2,0,31,49,20,13,3,29,107,15,118,86,8,30,94,21,10,123,162,100,18,3,62,0,86,13,37,24,70,102,93,135,36,69,11,63,1,46,0,1,69,2,7,128,164,42,110,68,44,82,70,167,87,9,57,110

Foldseek 3Di:
DDDDPLVVQLVVVLVQDALVLLVVLLCCQAVVLDDPVRSQVVSVVSVLVSSCVPPPDPVSVVVVVVCVPFVQDKTFDWDDDPSRIHTQWIDRGPPRDTDGNVRGHD/DVLVVQLVVLLVQCALVLLVVLQCCQVVVVDDQVRSQVVSVVSVLVSVCVPPPDPVSVVVVVVCVVFVQDKTFDWDQDPSTIGTQWIPRGPPGDTDGNVRGHD/DPVVLVVLLVLLLVQDALVLLVVLLCCQVVVLDDQVRSQVVSQVSSLVSVCVPPPDPVSVVVVVVCVPFFQPKTFDWDCDPSGIHTQWIQNGPPRDTDGNVRGHD

Radius of gyration: 22.17 Å; Cα contacts (8 Å, |Δi|>4): 445; chains: 3; bounding box: 70×48×53 Å

Nearest PDB structures (foldseek):
  7ldk-assembly2_A  TM=1.010E+00  e=2.466E-20  Human respiratory syncytial virus A strain Long
  6e7x-assembly1_A  TM=8.908E-01  e=3.101E+00  Xenopus laevis
  3qem-assembly1_A  TM=6.148E-01  e=1.822E+00  Xenopus laevis
  4pe5-assembly1_C  TM=6.050E-01  e=2.902E+00  Rattus norvegicus
  7ldk-assembly2_A  TM=9.967E-01  e=3.631E-19  Human respiratory syncytial virus A strain Long

Organism: Human respiratory syncytial virus (NCBI:txid11250)

B-factor: mean 56.25, std 24.05, range [17.15, 150.99]